Protein AF-A0A368T3M6-F1 (afdb_monomer)

Radius of gyration: 21.74 Å; Cα contacts (8 Å, |Δi|>4): 534; chains: 1; bounding box: 57×44×65 Å

Solvent-accessible surface area (backbone atoms only — not comparable to full-atom values): 17451 Å² total; per-residue (Å²): 131,56,45,66,56,56,49,67,65,67,87,82,73,78,67,40,68,76,36,58,14,32,55,23,62,25,45,49,50,50,57,36,92,88,58,50,13,33,27,41,24,52,56,50,30,51,51,51,43,52,53,58,74,66,47,89,54,68,49,68,41,77,56,97,89,37,75,17,36,33,48,37,32,30,34,41,33,43,42,69,56,52,56,52,58,52,49,50,49,46,34,43,31,49,68,39,30,49,72,36,73,59,42,52,21,34,69,60,19,40,60,30,18,50,52,34,34,54,51,18,37,37,43,28,31,64,67,61,71,28,77,77,68,79,66,46,54,74,42,88,52,44,40,70,64,34,76,57,76,85,74,44,92,57,44,69,62,52,49,55,49,50,36,52,26,41,32,53,54,28,73,69,53,74,49,74,67,54,31,60,75,69,70,56,76,88,64,62,81,69,54,54,63,48,28,55,48,41,41,40,54,52,70,64,60,82,63,83,82,68,90,60,84,38,91,88,71,45,76,28,52,25,62,71,46,75,83,58,85,71,79,48,41,30,48,60,53,24,52,51,53,54,49,50,40,69,78,66,45,75,45,41,57,43,84,49,76,37,70,69,68,66,78,39,98,87,72,29,49,42,81,38,20,44,63,58,31,43,54,50,19,51,54,30,27,36,43,15,28,58,32,20,52,67,31,33,35,28,52,19,36,65,49,24,46,42,34,30,48,29,38,66,71,40,54,40,40,56,68,64,56,71,72,88,118

Organism: NCBI:txid1931232

pLDDT: mean 83.88, std 11.72, range [35.0, 97.56]

Mean predicted aligned error: 7.69 Å

Nearest PDB structures (foldseek):
  8sqz-assembly1_D  TM=2.959E-01  e=7.031E+00  Homo sapiens

Sequence (325 aa):
MDLESVLADDPTYPPQAGGLSDPARHVISRRHPTEDRPLTFSEAAADWEARFKADPGTEFIDVDGFSRLAPFASVILPGSLYKDMGWIQYELDARVAPGRPACVIGDDAADLSLVLHEVADALRSPETGGEPTPHPGTAPWIARESVKVSDRPDLAEHYEHLRRAARRAAELIPSHAELRAARDFSVSRDILPTAATLVRLADDDNREVAWEKAPGADPGRHLVWGDSPELTELKDEAATWREHLRSDGLPRTPVAPEPQPQWDGANPLLVMSKTRSLLYAEVLDELAARLYPGRSSGMIHYDGYWLTRALQSGVGYELRGLYWF

Structure (mmCIF, N/CA/C/O backbone):
data_AF-A0A368T3M6-F1
#
_entry.id   AF-A0A368T3M6-F1
#
loop_
_atom_site.group_PDB
_atom_site.id
_atom_site.type_symbol
_atom_site.label_atom_id
_atom_site.label_alt_id
_atom_site.label_comp_id
_atom_site.label_asym_id
_atom_site.label_entity_id
_atom_site.label_seq_id
_atom_site.pdbx_PDB_ins_code
_atom_site.Cartn_x
_atom_site.Cartn_y
_atom_site.Cartn_z
_atom_site.occupancy
_atom_site.B_iso_or_equiv
_atom_site.auth_seq_id
_atom_site.auth_comp_id
_atom_site.auth_asym_id
_atom_site.auth_atom_id
_atom_site.pdbx_PDB_model_num
ATOM 1 N N . MET A 1 1 ? -14.248 24.752 10.289 1.00 55.66 1 MET A N 1
ATOM 2 C CA . MET A 1 1 ? -13.380 23.572 10.277 1.00 55.66 1 MET A CA 1
ATOM 3 C C . MET A 1 1 ? -14.189 22.460 9.652 1.00 55.66 1 MET A C 1
ATOM 5 O O . MET A 1 1 ? -15.296 22.210 10.127 1.00 55.66 1 MET A O 1
ATOM 9 N N . ASP A 1 2 ? -13.731 21.962 8.512 1.00 76.31 2 ASP A N 1
ATOM 10 C CA . ASP A 1 2 ? -14.332 20.816 7.832 1.00 76.31 2 ASP A CA 1
ATOM 11 C C . ASP A 1 2 ? -13.795 19.509 8.436 1.00 76.31 2 ASP A C 1
ATOM 13 O O . ASP A 1 2 ? -12.841 19.514 9.216 1.00 76.31 2 ASP A O 1
ATOM 17 N N . LEU A 1 3 ? -14.465 18.395 8.135 1.00 75.38 3 LEU A N 1
ATOM 18 C CA . LEU A 1 3 ? -14.087 17.077 8.644 1.00 75.38 3 LEU A CA 1
ATOM 19 C C . LEU A 1 3 ? -12.693 16.662 8.153 1.00 75.38 3 LEU A C 1
ATOM 21 O O . LEU A 1 3 ? -11.937 16.078 8.919 1.00 75.38 3 LEU A O 1
ATOM 25 N N . GLU A 1 4 ? -12.332 17.010 6.915 1.00 73.62 4 GLU A N 1
ATOM 26 C CA . GLU A 1 4 ? -11.017 16.699 6.343 1.00 73.62 4 GLU A CA 1
ATOM 27 C C . GLU A 1 4 ? -9.879 17.363 7.129 1.00 73.62 4 GLU A C 1
ATOM 29 O O . GLU A 1 4 ? -8.881 16.709 7.414 1.00 73.62 4 GLU A O 1
ATOM 34 N N . SER A 1 5 ? -10.052 18.616 7.562 1.00 74.19 5 SER A N 1
ATOM 35 C CA . SER A 1 5 ? -9.085 19.322 8.408 1.00 74.19 5 SER A CA 1
ATOM 36 C C . SER A 1 5 ? -8.915 18.645 9.765 1.00 74.19 5 SER A C 1
ATOM 38 O O . SER A 1 5 ? -7.794 18.539 10.235 1.00 74.19 5 SER A O 1
ATOM 40 N N . VAL A 1 6 ? -9.992 18.150 10.389 1.00 75.12 6 VAL A N 1
ATOM 41 C CA . VAL A 1 6 ? -9.898 17.451 11.690 1.00 75.12 6 VAL A CA 1
ATOM 42 C C . VAL A 1 6 ? -9.244 16.075 11.546 1.00 75.12 6 VAL A C 1
ATOM 44 O O . VAL A 1 6 ? -8.535 15.640 12.446 1.00 75.12 6 VAL A O 1
ATOM 47 N N . LEU A 1 7 ? -9.459 15.398 10.415 1.00 72.94 7 LEU A N 1
ATOM 48 C CA . LEU A 1 7 ? -8.782 14.140 10.090 1.00 72.94 7 LEU A CA 1
ATOM 49 C C . LEU A 1 7 ? -7.301 14.356 9.731 1.00 72.94 7 LEU A C 1
ATOM 51 O O . LEU A 1 7 ? -6.487 13.462 9.945 1.00 72.94 7 LEU A O 1
ATOM 55 N N . ALA A 1 8 ? -6.949 15.522 9.179 1.00 66.69 8 ALA A N 1
ATOM 56 C CA . ALA A 1 8 ? -5.569 15.909 8.883 1.00 66.69 8 ALA A CA 1
ATOM 57 C C . ALA A 1 8 ? -4.813 16.400 10.131 1.00 66.69 8 ALA A C 1
ATOM 59 O O . ALA A 1 8 ? -3.644 16.059 10.307 1.00 66.69 8 ALA A O 1
ATOM 60 N N . ASP A 1 9 ? -5.483 17.146 11.013 1.00 66.94 9 ASP A N 1
ATOM 61 C CA . ASP A 1 9 ? -5.000 17.545 12.338 1.00 66.94 9 ASP A CA 1
ATOM 62 C C . ASP A 1 9 ? -5.167 16.382 13.337 1.00 66.94 9 ASP A C 1
ATOM 64 O O . ASP A 1 9 ? -5.845 16.515 14.357 1.00 66.94 9 ASP A O 1
ATOM 68 N N . ASP A 1 10 ? -4.544 15.227 13.066 1.00 61.47 10 ASP A N 1
ATOM 69 C CA . ASP A 1 10 ? -4.270 14.194 14.078 1.00 61.47 10 ASP A CA 1
ATOM 70 C C . ASP A 1 10 ? -2.800 14.303 14.530 1.00 61.47 10 ASP A C 1
ATOM 72 O O . ASP A 1 10 ? -1.930 13.570 14.049 1.00 61.47 10 ASP A O 1
ATOM 76 N N . PRO A 1 11 ? -2.464 15.221 15.456 1.00 55.69 11 PRO A N 1
ATOM 77 C CA . PRO A 1 11 ? -1.099 15.510 15.820 1.00 55.69 11 PRO A CA 1
ATOM 78 C C . PRO A 1 11 ? -0.863 14.864 17.175 1.00 55.69 11 PRO A C 1
ATOM 80 O O . PRO A 1 11 ? -0.947 15.533 18.201 1.00 55.69 11 PRO A O 1
ATOM 83 N N . THR A 1 12 ? -0.632 13.555 17.217 1.00 54.56 12 THR A N 1
ATOM 84 C CA . THR A 1 12 ? -0.255 12.948 18.504 1.00 54.56 12 THR A CA 1
ATOM 85 C C . THR A 1 12 ? 1.144 12.406 18.575 1.00 54.56 12 THR A C 1
ATOM 87 O O . THR A 1 12 ? 1.716 12.416 19.660 1.00 54.56 12 THR A O 1
ATOM 90 N N . TYR A 1 13 ? 1.761 12.083 17.442 1.00 63.19 13 TYR A N 1
ATOM 91 C CA . TYR A 1 13 ? 3.162 11.679 17.415 1.00 63.19 13 TYR A CA 1
ATOM 92 C C . TYR A 1 13 ? 3.792 12.104 16.090 1.00 63.19 13 TYR A C 1
ATOM 94 O O . TYR A 1 13 ? 3.810 11.305 15.155 1.00 63.19 13 TYR A O 1
ATOM 102 N N .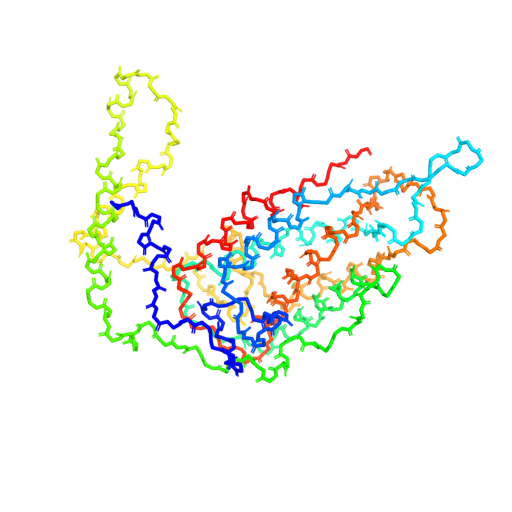 PRO A 1 14 ? 4.286 13.353 15.963 1.00 73.38 14 PRO A N 1
ATOM 103 C CA . PRO A 1 14 ? 5.050 13.720 14.781 1.00 73.38 14 PRO A CA 1
ATOM 104 C C . PRO A 1 14 ? 6.238 12.755 14.657 1.00 73.38 14 PRO A C 1
ATOM 106 O O . PRO A 1 14 ? 6.932 12.536 15.664 1.00 73.38 14 PRO A O 1
ATOM 109 N N . PRO A 1 15 ? 6.475 12.165 13.471 1.00 84.62 15 PRO A N 1
ATOM 110 C CA . PRO A 1 15 ? 7.561 11.218 13.295 1.00 84.62 15 PRO A CA 1
ATOM 111 C C . PRO A 1 15 ? 8.891 11.863 13.689 1.00 84.62 15 PRO A C 1
ATOM 113 O O . PRO A 1 15 ? 9.231 12.953 13.235 1.00 84.62 15 PRO A O 1
ATOM 116 N N . GLN A 1 16 ? 9.637 11.197 14.567 1.00 87.75 16 GLN A N 1
ATOM 117 C CA . GLN A 1 16 ? 10.924 11.684 15.064 1.00 87.75 16 GLN A CA 1
ATOM 118 C C . GLN A 1 16 ? 12.072 11.054 14.274 1.00 87.75 16 GLN A C 1
ATOM 120 O O . GLN A 1 16 ? 11.990 9.885 13.882 1.00 87.75 16 GLN A O 1
ATOM 125 N N . ALA A 1 17 ? 13.165 11.800 14.099 1.00 90.50 17 ALA A N 1
ATOM 126 C CA . ALA A 1 17 ? 14.422 11.262 13.579 1.00 90.50 17 ALA A CA 1
ATOM 127 C C . ALA A 1 17 ? 14.879 10.053 14.415 1.00 90.50 17 ALA A C 1
ATOM 129 O O . ALA A 1 17 ? 14.822 10.078 15.646 1.00 90.50 17 ALA A O 1
ATOM 130 N N . GLY A 1 18 ? 15.277 8.969 13.748 1.00 88.62 18 GLY A N 1
ATOM 131 C CA . GLY A 1 18 ? 15.619 7.687 14.371 1.00 88.62 18 GLY A CA 1
ATOM 132 C C . GLY A 1 18 ? 14.426 6.897 14.931 1.00 88.62 18 GLY A C 1
ATOM 133 O O . GLY A 1 18 ? 14.609 5.791 15.435 1.00 88.62 18 GLY A O 1
ATOM 134 N N . GLY A 1 19 ? 13.199 7.421 14.841 1.00 91.00 19 GLY A N 1
ATOM 135 C CA . GLY A 1 19 ? 11.993 6.765 15.345 1.00 91.00 19 GLY A CA 1
ATOM 136 C C . GLY A 1 19 ? 11.632 5.494 14.573 1.00 91.00 19 GLY A C 1
ATOM 137 O O . GLY A 1 19 ? 11.917 5.367 13.376 1.00 91.00 19 GLY A O 1
ATOM 138 N N . LEU A 1 20 ? 10.979 4.549 15.253 1.00 93.31 20 LEU A N 1
ATOM 139 C CA . LEU A 1 20 ? 10.465 3.331 14.627 1.00 93.31 20 LEU A CA 1
ATOM 140 C C . LEU A 1 20 ? 9.188 3.619 13.830 1.00 93.31 20 LEU A C 1
ATOM 142 O O . LEU A 1 20 ? 8.350 4.419 14.238 1.00 93.31 20 LEU A O 1
ATOM 146 N N . SER A 1 21 ? 9.035 2.951 12.692 1.00 93.62 21 SER A N 1
ATOM 147 C CA . SER A 1 21 ? 7.842 3.017 11.852 1.00 93.62 21 SER A CA 1
ATOM 148 C C . SER A 1 21 ? 6.754 2.134 12.449 1.00 93.62 21 SER A C 1
ATOM 150 O O . SER A 1 21 ? 6.865 0.910 12.437 1.00 93.62 21 SER A O 1
ATOM 152 N N . ASP A 1 22 ? 5.729 2.767 13.012 1.00 92.44 22 ASP A N 1
ATOM 153 C CA . ASP A 1 22 ? 4.508 2.111 13.486 1.00 92.44 22 ASP A CA 1
ATOM 154 C C . ASP A 1 22 ? 3.613 1.685 12.299 1.00 92.44 22 ASP A C 1
ATOM 156 O O . ASP A 1 22 ? 3.135 2.571 11.580 1.00 92.44 22 ASP A O 1
ATOM 160 N N . PRO A 1 23 ? 3.333 0.377 12.111 1.00 92.94 23 PRO A N 1
ATOM 161 C CA . PRO A 1 23 ? 2.433 -0.131 11.068 1.00 92.94 23 PRO A CA 1
ATOM 162 C C . PRO A 1 23 ? 1.029 0.479 11.045 1.00 92.94 23 PRO A C 1
ATOM 164 O O . PRO A 1 23 ? 0.378 0.459 9.998 1.00 92.94 23 PRO A O 1
ATOM 167 N N . ALA A 1 24 ? 0.558 1.017 12.169 1.00 91.50 24 ALA A N 1
ATOM 168 C CA . ALA A 1 24 ? -0.769 1.605 12.292 1.00 91.50 24 ALA A CA 1
ATOM 169 C C . ALA A 1 24 ? -0.860 3.062 11.801 1.00 91.50 24 ALA A C 1
ATOM 171 O O . ALA A 1 24 ? -1.970 3.576 11.665 1.00 91.50 24 ALA A O 1
ATOM 172 N N . ARG A 1 25 ? 0.285 3.719 11.553 1.00 88.88 25 ARG A N 1
ATOM 173 C CA . ARG A 1 25 ? 0.387 5.170 11.273 1.00 88.88 25 ARG A CA 1
ATOM 174 C C . ARG A 1 25 ? 1.315 5.538 10.107 1.00 88.88 25 ARG A C 1
ATOM 176 O O . ARG A 1 25 ? 1.328 6.675 9.644 1.00 88.88 25 ARG A O 1
ATOM 183 N N . HIS A 1 26 ? 2.144 4.602 9.652 1.00 93.12 26 HIS A N 1
ATOM 184 C CA . HIS A 1 26 ? 3.199 4.886 8.681 1.00 93.12 26 HIS A CA 1
ATOM 185 C C . HIS A 1 26 ? 3.176 3.912 7.514 1.00 93.12 26 HIS A C 1
ATOM 187 O O . HIS A 1 26 ? 2.758 2.762 7.661 1.00 93.12 26 HIS A O 1
ATOM 193 N N . VAL A 1 27 ? 3.737 4.359 6.390 1.00 94.06 27 VAL A N 1
ATOM 194 C CA . VAL A 1 27 ? 4.302 3.453 5.383 1.00 94.06 27 VAL A CA 1
ATOM 195 C C . VAL A 1 27 ? 5.592 2.890 5.971 1.00 94.06 27 VAL A C 1
ATOM 197 O O . VAL A 1 27 ? 6.511 3.644 6.286 1.00 94.06 27 VAL A O 1
ATOM 200 N N . ILE A 1 28 ? 5.638 1.579 6.199 1.00 94.88 28 ILE A N 1
ATOM 201 C CA . ILE A 1 28 ? 6.687 0.929 6.999 1.00 94.88 28 ILE A CA 1
ATOM 202 C C . ILE A 1 28 ? 7.858 0.409 6.171 1.00 94.88 28 ILE A C 1
ATOM 204 O O . ILE A 1 28 ? 8.943 0.196 6.717 1.00 94.88 28 ILE A O 1
ATOM 208 N N . SER A 1 29 ? 7.671 0.237 4.863 1.00 94.31 29 SER A N 1
ATOM 209 C CA . SER A 1 29 ? 8.753 -0.112 3.941 1.00 94.31 29 SER A CA 1
ATOM 210 C C . SER A 1 29 ? 9.712 1.051 3.679 1.00 94.31 29 SER A C 1
ATOM 212 O O . SER A 1 29 ? 10.831 0.829 3.221 1.00 94.31 29 SER A O 1
ATOM 214 N N . ARG A 1 30 ? 9.311 2.293 3.988 1.00 91.75 30 ARG A N 1
ATOM 215 C CA . ARG A 1 30 ? 10.059 3.510 3.650 1.00 91.75 30 ARG A CA 1
ATOM 216 C C . ARG A 1 30 ? 10.392 4.348 4.876 1.00 91.75 30 ARG A C 1
ATOM 218 O O . ARG A 1 30 ? 9.696 4.343 5.887 1.00 91.75 30 ARG A O 1
ATOM 225 N N . ARG A 1 31 ? 11.461 5.131 4.747 1.00 91.69 31 ARG A N 1
ATOM 226 C CA . ARG A 1 31 ? 11.842 6.186 5.691 1.00 91.69 31 ARG A CA 1
ATOM 227 C C . ARG A 1 31 ? 12.035 7.494 4.946 1.00 91.69 31 ARG A C 1
ATOM 229 O O . ARG A 1 31 ? 12.315 7.495 3.746 1.00 91.69 31 ARG A O 1
ATOM 236 N N . HIS A 1 32 ? 11.899 8.604 5.660 1.00 91.19 32 HIS A N 1
ATOM 237 C CA . HIS A 1 32 ? 12.203 9.913 5.105 1.00 91.19 32 HIS A CA 1
ATOM 238 C C . HIS A 1 32 ? 13.683 9.966 4.680 1.00 91.19 32 HIS A C 1
ATOM 240 O O . HIS A 1 32 ? 14.554 9.703 5.516 1.00 91.19 32 HIS A O 1
ATOM 246 N N . PRO A 1 33 ? 13.994 10.324 3.421 1.00 83.25 33 PRO A N 1
ATOM 247 C CA . PRO A 1 33 ? 15.325 10.125 2.844 1.00 83.25 33 PRO A CA 1
ATOM 248 C C . PRO A 1 33 ? 16.424 10.970 3.499 1.00 83.25 33 PRO A C 1
ATOM 250 O O . PRO A 1 33 ? 17.589 10.588 3.465 1.00 83.25 33 PRO A O 1
ATOM 253 N N . THR A 1 34 ? 16.077 12.115 4.093 1.00 87.25 34 THR A N 1
ATOM 254 C CA . THR A 1 34 ? 17.052 13.051 4.685 1.00 87.25 34 THR A CA 1
ATOM 255 C C . THR A 1 34 ? 17.004 13.123 6.206 1.00 87.25 34 THR A C 1
ATOM 257 O O . THR A 1 34 ? 17.962 13.579 6.822 1.00 87.25 34 THR A O 1
ATOM 260 N N . GLU A 1 35 ? 15.900 12.700 6.819 1.00 89.00 35 GLU A N 1
ATOM 261 C CA . GLU A 1 35 ? 15.663 12.878 8.262 1.00 89.00 35 GLU A CA 1
ATOM 262 C C . GLU A 1 35 ? 15.682 11.552 9.018 1.00 89.00 35 GLU A C 1
ATOM 264 O O . GLU A 1 35 ? 15.581 11.550 10.242 1.00 89.00 35 GLU A O 1
ATOM 269 N N . ASP A 1 36 ? 15.801 10.432 8.294 1.00 89.75 36 ASP A N 1
ATOM 270 C CA . ASP A 1 36 ? 15.819 9.084 8.854 1.00 89.75 36 ASP A CA 1
ATOM 271 C C . ASP A 1 36 ? 14.706 8.886 9.895 1.00 89.75 36 ASP A C 1
ATOM 273 O O . ASP A 1 36 ? 14.933 8.470 11.031 1.00 89.75 36 ASP A O 1
ATOM 277 N N . ARG A 1 37 ? 13.478 9.244 9.522 1.00 93.69 37 ARG A N 1
ATOM 278 C CA . ARG A 1 37 ? 12.277 9.127 10.358 1.00 93.69 37 ARG A CA 1
ATOM 279 C C . ARG A 1 37 ? 11.193 8.334 9.635 1.00 93.69 37 ARG A C 1
ATOM 281 O O . ARG A 1 37 ? 11.254 8.214 8.407 1.00 93.69 37 ARG A O 1
ATOM 288 N N . PRO A 1 38 ? 10.189 7.815 10.357 1.00 93.31 38 PRO A N 1
ATOM 289 C CA . PRO A 1 38 ? 9.012 7.233 9.727 1.00 93.31 38 PRO A CA 1
ATOM 290 C C . PRO A 1 38 ? 8.328 8.226 8.780 1.00 93.31 38 PRO A C 1
ATOM 292 O O . PRO A 1 38 ? 8.295 9.431 9.051 1.00 93.31 38 PRO A O 1
ATOM 295 N N . LEU A 1 39 ? 7.791 7.705 7.678 1.00 93.00 39 LEU A N 1
ATOM 296 C CA . LEU A 1 39 ? 7.014 8.469 6.707 1.00 93.00 39 LEU A CA 1
ATOM 297 C C . LEU A 1 39 ? 5.526 8.281 7.016 1.00 93.00 39 LEU A C 1
ATOM 299 O O . LEU A 1 39 ? 5.057 7.142 7.099 1.00 93.00 39 LEU A O 1
ATOM 303 N N . THR A 1 40 ? 4.780 9.368 7.213 1.00 91.44 40 THR A N 1
ATOM 304 C CA . THR A 1 40 ? 3.332 9.251 7.450 1.00 91.44 40 THR A CA 1
ATOM 305 C C . THR A 1 40 ? 2.607 8.792 6.184 1.00 91.44 40 THR A C 1
ATOM 307 O O . THR A 1 40 ? 3.116 8.913 5.065 1.00 91.44 40 THR A O 1
ATOM 310 N N . PHE A 1 41 ? 1.379 8.298 6.342 1.00 90.88 41 PHE A N 1
ATOM 311 C CA . PHE A 1 41 ? 0.522 7.963 5.204 1.00 90.88 41 PHE A CA 1
ATOM 312 C C . PHE A 1 41 ? 0.271 9.150 4.265 1.00 90.88 41 PHE A C 1
ATOM 314 O O . PHE A 1 41 ? 0.299 8.982 3.046 1.00 90.88 41 PHE A O 1
ATOM 321 N N . SER A 1 42 ? 0.064 10.350 4.815 1.00 88.25 42 SER A N 1
ATOM 322 C CA . SER A 1 42 ? -0.169 11.563 4.027 1.00 88.25 42 SER A CA 1
ATOM 323 C C . SER A 1 42 ? 1.073 12.014 3.257 1.00 88.25 42 SER A C 1
ATOM 325 O O . SER A 1 42 ? 0.961 12.375 2.086 1.00 88.25 42 SER A O 1
ATOM 327 N N . GLU A 1 43 ? 2.258 11.943 3.869 1.00 91.06 43 GLU A N 1
ATOM 328 C CA . GLU A 1 43 ? 3.525 12.260 3.202 1.00 91.06 43 GLU A CA 1
ATOM 329 C C . GLU A 1 43 ? 3.804 11.294 2.050 1.00 91.06 43 GLU A C 1
ATOM 331 O O . GLU A 1 43 ? 4.144 11.729 0.950 1.00 91.06 43 GLU A O 1
ATOM 336 N N . ALA A 1 44 ? 3.610 9.991 2.277 1.00 92.00 44 ALA A N 1
ATOM 337 C CA . ALA A 1 44 ? 3.791 8.975 1.247 1.00 92.00 44 ALA A CA 1
ATOM 338 C C . ALA A 1 44 ? 2.812 9.159 0.080 1.00 92.00 44 ALA A C 1
ATOM 340 O O . ALA A 1 44 ? 3.223 9.112 -1.078 1.00 92.00 44 ALA A O 1
ATOM 341 N N . ALA A 1 45 ? 1.535 9.416 0.377 1.00 90.75 45 ALA A N 1
ATOM 342 C CA . ALA A 1 45 ? 0.515 9.673 -0.634 1.00 90.75 45 ALA A CA 1
ATOM 343 C C . ALA A 1 45 ? 0.858 10.899 -1.497 1.00 90.75 45 ALA A C 1
ATOM 345 O O . ALA A 1 45 ? 0.795 10.822 -2.725 1.00 90.75 45 ALA A O 1
ATOM 346 N N . ALA A 1 46 ? 1.269 12.007 -0.870 1.00 90.56 46 ALA A N 1
ATOM 347 C CA . ALA A 1 46 ? 1.651 13.229 -1.574 1.00 90.56 46 ALA A CA 1
ATOM 348 C C . ALA A 1 46 ? 2.909 13.038 -2.439 1.00 90.56 46 ALA A C 1
ATOM 350 O O . ALA A 1 46 ? 2.958 13.510 -3.575 1.00 90.56 46 ALA A O 1
ATOM 351 N N . ASP A 1 47 ? 3.912 12.321 -1.926 1.00 92.81 47 ASP A N 1
ATOM 352 C CA . ASP A 1 47 ? 5.132 11.977 -2.660 1.00 92.81 47 ASP A CA 1
ATOM 353 C C . ASP A 1 47 ? 4.834 11.091 -3.882 1.00 92.81 47 ASP A C 1
ATOM 355 O O . ASP A 1 47 ? 5.283 11.387 -4.993 1.00 92.81 47 ASP A O 1
ATOM 359 N N . TRP A 1 48 ? 4.023 10.041 -3.716 1.00 91.81 48 TRP A N 1
ATOM 360 C CA . TRP A 1 48 ? 3.583 9.196 -4.829 1.00 91.81 48 TRP A CA 1
ATOM 361 C C . TRP A 1 48 ? 2.822 9.989 -5.885 1.00 91.81 48 TRP A C 1
ATOM 363 O O . TRP A 1 48 ? 3.104 9.852 -7.076 1.00 91.81 48 TRP A O 1
ATOM 373 N N . GLU A 1 49 ? 1.889 10.844 -5.470 1.00 91.12 49 GLU A N 1
ATOM 374 C CA . GLU A 1 49 ? 1.117 11.679 -6.387 1.00 91.12 49 GLU A CA 1
ATOM 375 C C . GLU A 1 49 ? 2.008 12.667 -7.152 1.00 91.12 49 GLU A C 1
ATOM 377 O O . GLU A 1 49 ? 1.851 12.829 -8.364 1.00 91.12 49 GLU A O 1
ATOM 382 N N . ALA A 1 50 ? 2.969 13.302 -6.476 1.00 92.56 50 ALA A N 1
ATOM 383 C CA . ALA A 1 50 ? 3.908 14.224 -7.105 1.00 92.56 50 ALA A CA 1
ATOM 384 C C . ALA A 1 50 ? 4.790 13.518 -8.145 1.00 92.56 50 ALA A C 1
ATOM 386 O O . ALA A 1 50 ? 4.918 14.006 -9.270 1.00 92.56 50 ALA A O 1
ATOM 387 N N . ARG A 1 51 ? 5.354 12.351 -7.802 1.00 91.62 51 ARG A N 1
ATOM 388 C CA . ARG A 1 51 ? 6.179 11.554 -8.723 1.00 91.62 51 ARG A CA 1
ATOM 389 C C . ARG A 1 51 ? 5.377 11.035 -9.907 1.00 91.62 51 ARG A C 1
ATOM 391 O O . ARG A 1 51 ? 5.854 11.111 -11.033 1.00 91.62 51 ARG A O 1
ATOM 398 N N . PHE A 1 52 ? 4.148 10.582 -9.675 1.00 87.56 52 PHE A N 1
ATOM 399 C CA . PHE A 1 52 ? 3.258 10.155 -10.747 1.00 87.56 52 PHE A CA 1
ATOM 400 C C . PHE A 1 52 ? 2.926 11.305 -11.712 1.00 87.56 52 PHE A C 1
ATOM 402 O O . PHE A 1 52 ? 3.032 11.137 -12.922 1.00 87.56 52 PHE A O 1
ATOM 409 N N . LYS A 1 53 ? 2.584 12.497 -11.202 1.00 89.19 53 LYS A N 1
ATOM 410 C CA . LYS A 1 53 ? 2.307 13.683 -12.039 1.00 89.19 53 LYS A CA 1
ATOM 411 C C . LYS A 1 53 ? 3.521 14.154 -12.841 1.00 89.19 53 LYS A C 1
ATOM 413 O O . LYS A 1 53 ? 3.348 14.763 -13.893 1.00 89.19 53 LYS A O 1
ATOM 418 N N . ALA A 1 54 ? 4.724 13.913 -12.329 1.00 90.38 54 ALA A N 1
ATOM 419 C CA . ALA A 1 54 ? 5.976 14.248 -12.995 1.00 90.38 54 ALA A CA 1
ATOM 420 C C . ALA A 1 54 ? 6.459 13.164 -13.977 1.00 90.38 54 ALA A C 1
ATOM 422 O O . ALA A 1 54 ? 7.480 13.373 -14.630 1.00 90.38 54 ALA A O 1
ATOM 423 N N . ASP A 1 55 ? 5.766 12.024 -14.082 1.00 88.56 55 ASP A N 1
ATOM 424 C CA . ASP A 1 55 ? 6.163 10.922 -14.957 1.00 88.56 55 ASP A CA 1
ATOM 425 C C . ASP A 1 55 ? 6.065 11.331 -16.439 1.00 88.56 55 ASP A C 1
ATOM 427 O O . ASP A 1 55 ? 4.959 11.591 -16.924 1.00 88.56 55 ASP A O 1
ATOM 431 N N . PRO A 1 56 ? 7.178 11.353 -17.199 1.00 85.75 56 PRO A N 1
ATOM 432 C CA . PRO A 1 56 ? 7.140 11.650 -18.631 1.00 85.75 56 PRO A CA 1
ATOM 433 C C . PRO A 1 56 ? 6.508 10.519 -19.461 1.00 85.75 56 PRO A C 1
ATOM 435 O O . PRO A 1 56 ? 6.258 10.704 -20.652 1.00 85.75 56 PRO A O 1
ATOM 438 N N . GLY A 1 57 ? 6.243 9.358 -18.852 1.00 86.94 57 GLY A N 1
ATOM 439 C CA . GLY A 1 57 ? 5.760 8.165 -19.535 1.00 86.94 57 GLY A CA 1
ATOM 440 C C . GLY A 1 57 ? 6.897 7.345 -20.144 1.00 86.94 57 GLY A C 1
ATOM 441 O O . GLY A 1 57 ? 8.064 7.487 -19.783 1.00 86.94 57 GLY A O 1
ATOM 442 N N . THR A 1 58 ? 6.546 6.425 -21.041 1.00 87.12 58 THR A N 1
ATOM 443 C CA . THR A 1 58 ? 7.518 5.559 -21.719 1.00 87.12 58 THR A CA 1
ATOM 444 C C . THR A 1 58 ? 8.269 6.329 -22.801 1.00 87.12 58 THR A C 1
ATOM 446 O O . THR A 1 58 ? 7.654 6.919 -23.689 1.00 87.12 58 THR A O 1
ATOM 449 N N . GLU A 1 59 ? 9.600 6.280 -22.756 1.00 89.12 59 GLU A N 1
ATOM 450 C CA . GLU A 1 59 ? 10.464 6.888 -23.767 1.00 89.12 59 GLU A CA 1
ATOM 451 C C . GLU A 1 59 ? 10.696 5.948 -24.959 1.00 89.12 59 GLU A C 1
ATOM 453 O O . GLU A 1 59 ? 10.969 4.752 -24.799 1.00 89.12 59 GLU A O 1
ATOM 458 N N . PHE A 1 60 ? 10.635 6.517 -26.164 1.00 90.69 60 PHE A N 1
ATOM 459 C CA . PHE A 1 60 ? 10.899 5.828 -27.422 1.00 90.69 60 PHE A CA 1
ATOM 460 C C . PHE A 1 60 ? 11.980 6.558 -28.221 1.00 90.69 60 PHE A C 1
ATOM 462 O O . PHE A 1 60 ? 12.026 7.787 -28.241 1.00 90.69 60 PHE A O 1
ATOM 469 N N . ILE A 1 61 ? 12.807 5.798 -28.935 1.00 92.50 61 ILE A N 1
ATOM 470 C CA . ILE A 1 61 ? 13.849 6.299 -29.838 1.00 92.50 61 ILE A CA 1
ATOM 471 C C . ILE A 1 61 ? 13.626 5.789 -31.264 1.00 92.50 61 ILE A C 1
ATOM 473 O O . ILE A 1 61 ? 13.040 4.725 -31.467 1.00 92.50 61 ILE A O 1
ATOM 477 N N . ASP A 1 62 ? 14.100 6.544 -32.255 1.00 92.62 62 ASP A N 1
ATOM 478 C CA . ASP A 1 62 ? 14.125 6.102 -33.652 1.00 92.62 62 ASP A CA 1
ATOM 479 C C . ASP A 1 62 ? 15.393 5.284 -33.917 1.00 92.62 62 ASP A C 1
ATOM 481 O O . ASP A 1 62 ? 16.510 5.756 -33.685 1.00 92.62 62 ASP A O 1
ATOM 485 N N . VAL A 1 63 ? 15.216 4.048 -34.384 1.00 91.62 63 VAL A N 1
ATOM 486 C CA . VAL A 1 63 ? 16.304 3.185 -34.852 1.00 91.62 63 VAL A CA 1
ATOM 487 C C . VAL A 1 63 ? 15.928 2.668 -36.232 1.00 91.62 63 VAL A C 1
ATOM 489 O O . VAL A 1 63 ? 14.972 1.902 -36.376 1.00 91.62 63 VAL A O 1
ATOM 492 N N . ASP A 1 64 ? 16.680 3.106 -37.242 1.00 91.75 64 ASP A N 1
ATOM 493 C CA . ASP A 1 64 ? 16.475 2.771 -38.655 1.00 91.75 64 ASP A CA 1
ATOM 494 C C . ASP A 1 64 ? 15.052 3.085 -39.168 1.00 91.75 64 ASP A C 1
ATOM 496 O O . ASP A 1 64 ? 14.493 2.339 -39.974 1.00 91.75 64 ASP A O 1
ATOM 500 N N . GLY A 1 65 ? 14.443 4.184 -38.699 1.00 89.81 65 GLY A N 1
ATOM 501 C CA . GLY A 1 65 ? 13.093 4.602 -39.094 1.00 89.81 65 GLY A CA 1
ATOM 502 C C . GLY A 1 65 ? 11.960 3.857 -38.382 1.00 89.81 65 GLY A C 1
ATOM 503 O O . GLY A 1 65 ? 10.801 3.970 -38.788 1.00 89.81 65 GLY A O 1
ATOM 504 N N . PHE A 1 66 ? 12.273 3.084 -37.339 1.00 90.06 66 PHE A N 1
ATOM 505 C CA . PHE A 1 66 ? 11.292 2.419 -36.485 1.00 90.06 66 PHE A CA 1
ATOM 506 C C . PHE A 1 66 ? 11.358 2.970 -35.061 1.00 90.06 66 PHE A C 1
ATOM 508 O O . PHE A 1 66 ? 12.434 3.049 -34.469 1.00 90.06 66 PHE A O 1
ATOM 515 N N . SER A 1 67 ? 10.193 3.268 -34.482 1.00 91.31 67 SER A N 1
ATOM 516 C CA . SER A 1 67 ? 10.077 3.605 -33.062 1.00 91.31 67 SER A CA 1
ATOM 517 C C . SER A 1 67 ? 10.344 2.364 -32.202 1.00 91.31 67 SER A C 1
ATOM 519 O O . SER A 1 67 ? 9.728 1.311 -32.395 1.00 91.31 67 SER A O 1
ATOM 521 N N . ARG A 1 68 ? 11.299 2.473 -31.279 1.00 92.88 68 ARG A N 1
ATOM 522 C CA . ARG A 1 68 ? 11.739 1.415 -30.360 1.00 92.88 68 ARG A CA 1
ATOM 523 C C . ARG A 1 68 ? 11.707 1.935 -28.932 1.00 92.88 68 ARG A C 1
ATOM 525 O O . ARG A 1 68 ? 11.938 3.119 -28.708 1.00 92.88 68 ARG A O 1
ATOM 532 N N . LEU A 1 69 ? 11.472 1.051 -27.970 1.00 91.69 69 LEU A N 1
ATOM 533 C CA . LEU A 1 69 ? 11.645 1.362 -26.556 1.00 91.69 69 LEU A CA 1
ATOM 534 C C . LEU A 1 69 ? 13.090 1.784 -26.309 1.00 91.69 69 LEU A C 1
ATOM 536 O O . LEU A 1 69 ? 14.022 1.091 -26.730 1.00 91.69 69 LEU A O 1
ATOM 540 N N . ALA A 1 70 ? 13.271 2.919 -25.638 1.00 90.69 70 ALA A N 1
ATOM 541 C CA . ALA A 1 70 ? 14.594 3.342 -25.222 1.00 90.69 70 ALA A CA 1
ATOM 542 C C . ALA A 1 70 ? 15.150 2.351 -24.179 1.00 90.69 70 ALA A C 1
ATOM 544 O O . ALA A 1 70 ? 14.403 1.921 -23.287 1.00 90.69 70 ALA A O 1
ATOM 545 N N . PRO A 1 71 ? 16.445 1.987 -24.255 1.00 90.25 71 PRO A N 1
ATOM 546 C CA . PRO A 1 71 ? 17.092 1.217 -23.199 1.00 90.25 71 PRO A CA 1
ATOM 547 C C . PRO A 1 71 ? 16.875 1.885 -21.840 1.00 90.25 71 PRO A C 1
ATOM 549 O O . PRO A 1 71 ? 16.952 3.109 -21.746 1.00 90.25 71 PRO A O 1
ATOM 552 N N . PHE A 1 72 ? 16.635 1.097 -20.790 1.00 87.69 72 PHE A N 1
ATOM 553 C CA . PHE A 1 72 ? 16.587 1.562 -19.393 1.00 87.69 72 PHE A CA 1
ATOM 554 C C . PHE A 1 72 ? 15.422 2.498 -19.016 1.00 87.69 72 PHE A C 1
ATOM 556 O O . PHE A 1 72 ? 15.280 2.870 -17.849 1.00 87.69 72 PHE A O 1
ATOM 563 N N . ALA A 1 73 ? 14.567 2.872 -19.971 1.00 85.88 73 ALA A N 1
ATOM 564 C CA . ALA A 1 73 ? 13.497 3.849 -19.759 1.00 85.88 73 ALA A CA 1
ATOM 565 C C . ALA A 1 73 ? 12.130 3.227 -19.420 1.00 85.88 73 ALA A C 1
ATOM 567 O O . ALA A 1 73 ? 11.176 3.938 -19.093 1.00 85.88 73 ALA A O 1
ATOM 568 N N . SER A 1 74 ? 12.011 1.902 -19.508 1.00 88.75 74 SER A N 1
ATOM 569 C CA . SER A 1 74 ? 10.753 1.186 -19.299 1.00 88.75 74 SER A CA 1
ATOM 570 C C . SER A 1 74 ? 10.971 -0.207 -18.728 1.00 88.75 74 SER A C 1
ATOM 572 O O . SER A 1 74 ? 12.067 -0.755 -18.803 1.00 88.75 74 SER A O 1
ATOM 574 N N . VAL A 1 75 ? 9.905 -0.777 -18.180 1.00 90.62 75 VAL A N 1
ATOM 575 C CA . VAL A 1 75 ? 9.846 -2.166 -17.734 1.00 90.62 75 VAL A CA 1
ATOM 576 C C . VAL A 1 75 ? 8.790 -2.893 -18.554 1.00 90.62 75 VAL A C 1
ATOM 578 O O . VAL A 1 75 ? 7.671 -2.406 -18.718 1.00 90.62 75 VAL A O 1
ATOM 581 N N . ILE A 1 76 ? 9.154 -4.059 -19.076 1.00 90.31 76 ILE A N 1
ATOM 582 C CA . ILE A 1 76 ? 8.253 -4.989 -19.748 1.00 90.31 76 ILE A CA 1
ATOM 583 C C . ILE A 1 76 ? 7.803 -6.025 -18.721 1.00 90.31 76 ILE A C 1
ATOM 585 O O . ILE A 1 76 ? 8.641 -6.640 -18.059 1.00 90.31 76 ILE A O 1
ATOM 589 N N . LEU A 1 77 ? 6.493 -6.229 -18.602 1.00 89.00 77 LEU A N 1
ATOM 590 C CA . LEU A 1 77 ? 5.897 -7.173 -17.660 1.00 89.00 77 LEU A CA 1
ATOM 591 C C . LEU A 1 77 ? 4.859 -8.081 -18.339 1.00 89.00 77 LEU A C 1
ATOM 593 O O . LEU A 1 77 ? 4.152 -7.623 -19.243 1.00 89.00 77 LEU A O 1
ATOM 597 N N . PRO A 1 78 ? 4.733 -9.345 -17.903 1.00 87.81 78 PRO A N 1
ATOM 598 C CA . PRO A 1 78 ? 3.633 -10.208 -18.315 1.00 87.81 78 PRO A CA 1
ATOM 599 C C . PRO A 1 78 ? 2.266 -9.670 -17.884 1.00 87.81 78 PRO A C 1
ATOM 601 O O . PRO A 1 78 ? 2.116 -9.080 -16.813 1.00 87.81 78 PRO A O 1
ATOM 604 N N . GLY A 1 79 ? 1.242 -9.904 -18.701 1.00 83.19 79 GLY A N 1
ATOM 605 C CA . GLY A 1 79 ? -0.120 -9.444 -18.440 1.00 83.19 79 GLY A CA 1
ATOM 606 C C . GLY A 1 79 ? -0.815 -10.149 -17.280 1.00 83.19 79 GLY A C 1
ATOM 607 O O . GLY A 1 79 ? -1.616 -9.521 -16.590 1.00 83.19 79 GLY A O 1
ATOM 608 N N . SER A 1 80 ? -0.479 -11.416 -17.031 1.00 84.44 80 SER A N 1
ATOM 609 C CA . SER A 1 80 ? -0.859 -12.157 -15.820 1.00 84.44 80 SER A CA 1
ATOM 610 C C . SER A 1 80 ? -0.381 -11.421 -14.566 1.00 84.44 80 SER A C 1
ATOM 612 O O . SER A 1 80 ? -1.185 -11.060 -13.711 1.00 84.44 80 SER A O 1
ATOM 614 N N . LEU A 1 81 ? 0.906 -11.076 -14.530 1.00 85.38 81 LEU A N 1
ATOM 615 C CA . LEU A 1 81 ? 1.521 -10.351 -13.428 1.00 85.38 81 LEU A CA 1
ATOM 616 C C . LEU A 1 81 ? 0.938 -8.943 -13.272 1.00 85.38 81 LEU A C 1
ATOM 618 O O . LEU A 1 81 ? 0.684 -8.504 -12.156 1.00 85.38 81 LEU A O 1
ATOM 622 N N . TYR A 1 82 ? 0.665 -8.237 -14.373 1.00 82.94 82 TYR A N 1
ATOM 623 C CA . TYR A 1 82 ? -0.004 -6.935 -14.301 1.00 82.94 82 TYR A CA 1
ATOM 624 C C . TYR A 1 82 ? -1.401 -7.029 -13.681 1.00 82.94 82 TYR A C 1
ATOM 626 O O . TYR A 1 82 ? -1.774 -6.197 -12.851 1.00 82.94 82 TYR A O 1
ATOM 634 N N . LYS A 1 83 ? -2.173 -8.049 -14.069 1.00 81.69 83 LYS A N 1
ATOM 635 C CA . LYS A 1 83 ? -3.495 -8.300 -13.495 1.00 81.69 83 LYS A CA 1
ATOM 636 C C . LYS A 1 83 ? -3.390 -8.533 -11.989 1.00 81.69 83 LYS A C 1
ATOM 638 O O . LYS A 1 83 ? -4.188 -7.963 -11.243 1.00 81.69 83 LYS A O 1
ATOM 643 N N . ASP A 1 84 ? -2.386 -9.286 -11.551 1.00 85.38 84 ASP A N 1
ATOM 644 C CA . ASP A 1 84 ? -2.168 -9.530 -10.129 1.00 85.38 84 ASP A CA 1
ATOM 645 C C . ASP A 1 84 ? -1.727 -8.268 -9.377 1.00 85.38 84 ASP A C 1
ATOM 647 O O . ASP A 1 84 ? -2.260 -7.921 -8.325 1.00 85.38 84 ASP A O 1
ATOM 651 N N . MET A 1 85 ? -0.826 -7.480 -9.962 1.00 84.00 85 MET A N 1
ATOM 652 C CA . MET A 1 85 ? -0.433 -6.177 -9.418 1.00 84.00 85 MET A CA 1
ATOM 653 C C . MET A 1 85 ? -1.625 -5.215 -9.264 1.00 84.00 85 MET A C 1
ATOM 655 O O . MET A 1 85 ? -1.606 -4.339 -8.396 1.00 84.00 85 MET A O 1
ATOM 659 N N . GLY A 1 86 ? -2.674 -5.369 -10.077 1.00 80.19 86 GLY A N 1
ATOM 660 C CA . GLY A 1 86 ? -3.925 -4.629 -9.935 1.00 80.19 86 GLY A CA 1
ATOM 661 C C . GLY A 1 86 ? -4.642 -4.909 -8.612 1.00 80.19 86 GLY A C 1
ATOM 662 O O . GLY A 1 86 ? -5.151 -3.972 -7.992 1.00 80.19 86 GLY A O 1
ATOM 663 N N . TRP A 1 87 ? -4.652 -6.161 -8.140 1.00 83.56 87 TRP A N 1
ATOM 664 C CA . TRP A 1 87 ? -5.314 -6.504 -6.880 1.00 83.56 87 TRP A CA 1
ATOM 665 C C . TRP A 1 87 ? -4.498 -6.129 -5.645 1.00 83.56 87 TRP A C 1
ATOM 667 O O . TRP A 1 87 ? -5.079 -5.753 -4.628 1.00 83.56 87 TRP A O 1
ATOM 677 N N . ILE A 1 88 ? -3.166 -6.125 -5.744 1.00 88.56 88 ILE A N 1
ATOM 678 C CA . ILE A 1 88 ? -2.255 -5.734 -4.654 1.00 88.56 88 ILE A CA 1
ATOM 679 C C . ILE A 1 88 ? -2.604 -4.365 -4.078 1.00 88.56 88 ILE A C 1
ATOM 681 O O . ILE A 1 88 ? -2.554 -4.161 -2.866 1.00 88.56 88 ILE A O 1
ATOM 685 N N . GLN A 1 89 ? -2.995 -3.422 -4.934 1.00 87.25 89 GLN A N 1
ATOM 686 C CA . GLN A 1 89 ? -3.414 -2.097 -4.487 1.00 87.25 89 GLN A CA 1
ATOM 687 C C . GLN A 1 89 ? -4.697 -2.150 -3.659 1.00 87.25 89 GLN A C 1
ATOM 689 O O . GLN A 1 89 ? -4.784 -1.448 -2.657 1.00 87.25 89 GLN A O 1
ATOM 694 N N . TYR A 1 90 ? -5.668 -2.985 -4.045 1.00 86.00 90 TYR A N 1
ATOM 695 C CA . TYR A 1 90 ? -6.890 -3.192 -3.266 1.00 86.00 90 TYR A CA 1
ATOM 696 C C . TYR A 1 90 ? -6.610 -3.898 -1.943 1.00 86.00 90 TYR A C 1
ATOM 698 O O . TYR A 1 90 ? -7.258 -3.592 -0.946 1.00 86.00 90 TYR A O 1
ATOM 706 N N . GLU A 1 91 ? -5.650 -4.821 -1.912 1.00 91.38 91 GLU A N 1
ATOM 707 C CA . GLU A 1 91 ? -5.229 -5.470 -0.671 1.00 91.38 91 GLU A CA 1
ATOM 708 C C . GLU A 1 91 ? -4.534 -4.494 0.267 1.00 91.38 91 GLU A C 1
ATOM 710 O O . GLU A 1 91 ? -4.883 -4.422 1.447 1.00 91.38 91 GLU A O 1
ATOM 715 N N . LEU A 1 92 ? -3.599 -3.694 -0.246 1.00 92.50 92 LEU A N 1
ATOM 716 C CA . LEU A 1 92 ? -2.940 -2.674 0.557 1.00 92.50 92 LEU A CA 1
ATOM 717 C C . LEU A 1 92 ? -3.952 -1.643 1.066 1.00 92.50 92 LEU A C 1
ATOM 719 O O . LEU A 1 92 ? -3.982 -1.381 2.265 1.00 92.50 92 LEU A O 1
ATOM 723 N N . ASP A 1 93 ? -4.818 -1.127 0.190 1.00 90.12 93 ASP A N 1
ATOM 724 C CA . ASP A 1 93 ? -5.929 -0.232 0.533 1.00 90.12 93 ASP A CA 1
ATOM 725 C C . ASP A 1 93 ? -6.812 -0.835 1.631 1.00 90.12 93 ASP A C 1
ATOM 727 O O . ASP A 1 93 ? -7.074 -0.213 2.662 1.00 90.12 93 ASP A O 1
ATOM 731 N N . ALA A 1 94 ? -7.206 -2.099 1.470 1.00 88.44 94 ALA A N 1
ATOM 732 C CA . ALA A 1 94 ? -8.007 -2.787 2.458 1.00 88.44 94 ALA A CA 1
ATOM 733 C C . ALA A 1 94 ? -7.276 -2.917 3.798 1.00 88.44 94 ALA A C 1
ATOM 735 O O . ALA A 1 94 ? -7.935 -2.764 4.822 1.00 88.44 94 ALA A O 1
ATOM 736 N N . ARG A 1 95 ? -5.966 -3.174 3.822 1.00 90.69 95 ARG A N 1
ATOM 737 C CA . ARG A 1 95 ? -5.179 -3.322 5.058 1.00 90.69 95 ARG A CA 1
ATOM 738 C C . ARG A 1 95 ? -4.865 -2.003 5.754 1.00 90.69 95 ARG A C 1
ATOM 740 O O . ARG A 1 95 ? -4.719 -2.014 6.970 1.00 90.69 95 ARG A O 1
ATOM 747 N N . VAL A 1 96 ? -4.773 -0.896 5.018 1.00 91.19 96 VAL A N 1
ATOM 748 C CA . VAL A 1 96 ? -4.486 0.450 5.561 1.00 91.19 96 VAL A CA 1
ATOM 749 C C . VAL A 1 96 ? -5.736 1.318 5.716 1.00 91.19 96 VAL A C 1
ATOM 751 O O . VAL A 1 96 ? -5.642 2.500 6.041 1.00 91.19 96 VAL A O 1
ATOM 754 N N . ALA A 1 97 ? -6.920 0.741 5.510 1.00 88.31 97 ALA A N 1
ATOM 755 C CA . ALA A 1 97 ? -8.176 1.428 5.759 1.00 88.31 97 ALA A CA 1
ATOM 756 C C . ALA A 1 97 ? -8.319 1.790 7.251 1.00 88.31 97 ALA A C 1
ATOM 758 O O . ALA A 1 97 ? -8.150 0.913 8.106 1.00 88.31 97 ALA A O 1
ATOM 759 N N . PRO A 1 98 ? -8.675 3.045 7.584 1.00 85.38 98 PRO A N 1
ATOM 760 C CA . PRO A 1 98 ? -8.925 3.449 8.962 1.00 85.38 98 PRO A CA 1
ATOM 761 C C . PRO A 1 98 ? -9.932 2.550 9.682 1.00 85.38 98 PRO A C 1
ATOM 763 O O . PRO A 1 98 ? -10.919 2.099 9.097 1.00 85.38 98 PRO A O 1
ATOM 766 N N . GLY A 1 99 ? -9.693 2.303 10.971 1.00 79.88 99 GLY A N 1
ATOM 767 C CA . GLY A 1 99 ? -10.580 1.497 11.814 1.00 79.88 99 GLY A CA 1
ATOM 768 C C . GLY A 1 99 ? -10.485 -0.012 11.579 1.00 79.88 99 GLY A C 1
ATOM 769 O O . GLY A 1 99 ? -11.232 -0.770 12.198 1.00 79.88 99 GLY A O 1
ATOM 770 N N . ARG A 1 100 ? -9.565 -0.481 10.725 1.00 81.44 100 ARG A N 1
ATOM 771 C CA . ARG A 1 100 ? -9.252 -1.913 10.635 1.00 81.44 100 ARG A CA 1
ATOM 772 C C . ARG A 1 100 ? -8.781 -2.436 11.992 1.00 81.44 100 ARG A C 1
ATOM 774 O O . ARG A 1 100 ? -7.932 -1.788 12.606 1.00 81.44 100 ARG A O 1
ATOM 781 N N . PRO A 1 101 ? -9.321 -3.572 12.473 1.00 78.56 101 PRO A N 1
ATOM 782 C CA . PRO A 1 101 ? -8.923 -4.125 13.757 1.00 78.56 101 PRO A CA 1
ATOM 783 C C . PRO A 1 101 ? -7.465 -4.578 13.723 1.00 78.56 101 PRO A C 1
ATOM 785 O O . PRO A 1 101 ? -6.911 -4.886 12.666 1.00 78.56 101 PRO A O 1
ATOM 788 N N . ALA A 1 102 ? -6.855 -4.631 14.905 1.00 87.88 102 ALA A N 1
ATOM 789 C CA . ALA A 1 102 ? -5.502 -5.138 15.038 1.00 87.88 102 ALA A CA 1
ATOM 790 C C . ALA A 1 102 ? -5.426 -6.613 14.614 1.00 87.88 102 ALA A C 1
ATOM 792 O O . ALA A 1 102 ? -6.332 -7.395 14.906 1.00 87.88 102 ALA A O 1
ATOM 793 N N . CYS A 1 103 ? -4.331 -6.996 13.964 1.00 90.81 103 CYS A N 1
ATOM 794 C CA . CYS A 1 103 ? -4.076 -8.376 13.567 1.00 90.81 103 CYS A CA 1
ATOM 795 C C . CYS A 1 103 ? -2.585 -8.700 13.672 1.00 90.81 103 CYS A C 1
ATOM 797 O O . CYS A 1 103 ? -1.739 -7.804 13.669 1.00 90.81 103 CYS A O 1
ATOM 799 N N . VAL A 1 104 ? -2.272 -9.989 13.771 1.00 94.94 104 VAL A N 1
ATOM 800 C CA . VAL A 1 104 ? -0.902 -10.496 13.683 1.00 94.94 104 VAL A CA 1
ATOM 801 C C . VAL A 1 104 ? -0.833 -11.408 12.475 1.00 94.94 104 VAL A C 1
ATOM 803 O O . VAL A 1 104 ? -1.648 -12.321 12.345 1.00 94.94 104 VAL A O 1
ATOM 806 N N . ILE A 1 105 ? 0.129 -11.157 11.596 1.00 95.88 105 ILE A N 1
ATOM 807 C CA . ILE A 1 105 ? 0.299 -11.958 10.392 1.00 95.88 105 ILE A CA 1
ATOM 808 C C . ILE A 1 105 ? 0.882 -13.327 10.738 1.00 95.88 105 ILE A C 1
ATOM 810 O O . ILE A 1 105 ? 1.887 -13.423 11.447 1.00 95.88 105 ILE A O 1
ATOM 814 N N . GLY A 1 106 ? 0.229 -14.380 10.248 1.00 96.19 106 GLY A N 1
ATOM 815 C CA . GLY A 1 106 ? 0.656 -15.760 10.438 1.00 96.19 106 GLY A CA 1
ATOM 816 C C . GLY A 1 106 ? 1.834 -16.153 9.547 1.00 96.19 106 GLY A C 1
ATOM 817 O O . GLY A 1 106 ? 2.166 -15.473 8.577 1.00 96.19 106 GLY A O 1
ATOM 818 N N . ASP A 1 107 ? 2.442 -17.295 9.863 1.00 97.00 107 ASP A N 1
ATOM 819 C CA . ASP A 1 107 ? 3.596 -17.826 9.124 1.00 97.00 107 ASP A CA 1
ATOM 820 C C . ASP A 1 107 ? 3.265 -18.179 7.664 1.00 97.00 107 ASP A C 1
ATOM 822 O O . ASP A 1 107 ? 4.131 -18.078 6.798 1.00 97.00 107 ASP A O 1
ATOM 826 N N . ASP A 1 108 ? 2.000 -18.500 7.368 1.00 93.94 108 ASP A N 1
ATOM 827 C CA . ASP A 1 108 ? 1.513 -18.821 6.017 1.00 93.94 108 ASP A CA 1
ATOM 828 C C . ASP A 1 108 ? 1.646 -17.647 5.022 1.00 93.94 108 ASP A C 1
ATOM 830 O O . ASP A 1 108 ? 1.545 -17.839 3.812 1.00 93.94 108 ASP A O 1
ATOM 834 N N . ALA A 1 109 ? 1.897 -16.426 5.507 1.00 96.38 109 ALA A N 1
ATOM 835 C CA . ALA A 1 109 ? 2.122 -15.249 4.672 1.00 96.38 109 ALA A CA 1
ATOM 836 C C . ALA A 1 109 ? 3.573 -15.102 4.180 1.00 96.38 109 ALA A C 1
ATOM 838 O O . ALA A 1 109 ? 3.840 -14.241 3.339 1.00 96.38 109 ALA A O 1
ATOM 839 N N . ALA A 1 110 ? 4.513 -15.910 4.693 1.00 96.81 110 ALA A N 1
ATOM 840 C CA . ALA A 1 110 ? 5.943 -15.779 4.405 1.00 96.81 110 ALA A CA 1
ATOM 841 C C . ALA A 1 110 ? 6.242 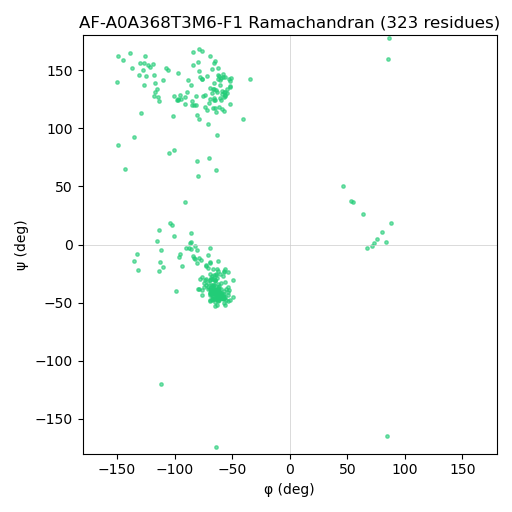-15.803 2.901 1.00 96.81 110 ALA A C 1
ATOM 843 O O . ALA A 1 110 ? 6.939 -14.926 2.391 1.00 96.81 110 ALA A O 1
ATOM 844 N N . ASP A 1 111 ? 5.672 -16.774 2.187 1.00 96.94 111 ASP A N 1
ATOM 845 C CA . ASP A 1 111 ? 5.919 -16.950 0.756 1.00 96.94 111 ASP A CA 1
ATOM 846 C C . ASP A 1 111 ? 5.329 -15.806 -0.071 1.00 96.94 111 ASP A C 1
ATOM 848 O O . ASP A 1 111 ? 5.963 -15.367 -1.034 1.00 96.94 111 ASP A O 1
ATOM 852 N N . LEU A 1 112 ? 4.159 -15.284 0.325 1.00 97.06 112 LEU A N 1
ATOM 853 C CA . LEU A 1 112 ? 3.561 -14.124 -0.332 1.00 97.06 112 LEU A CA 1
ATOM 854 C C . LEU A 1 112 ? 4.412 -12.874 -0.081 1.00 97.06 112 LEU A C 1
ATOM 856 O O . LEU A 1 112 ? 4.770 -12.172 -1.017 1.00 97.06 112 LEU A O 1
ATOM 860 N N . SER A 1 113 ? 4.811 -12.623 1.167 1.00 97.56 113 SER A N 1
ATOM 861 C CA . SER A 1 113 ? 5.723 -11.525 1.508 1.00 97.56 113 SER A CA 1
ATOM 862 C C . SER A 1 113 ? 6.995 -11.563 0.651 1.00 97.56 113 SER A C 1
ATOM 864 O O . SER A 1 113 ? 7.382 -10.547 0.075 1.00 97.56 113 SER A O 1
ATOM 866 N N . LEU A 1 114 ? 7.619 -12.738 0.527 1.00 96.94 114 LEU A N 1
ATOM 867 C CA . LEU A 1 114 ? 8.838 -12.924 -0.258 1.00 96.94 114 LEU A CA 1
ATOM 868 C C . LEU A 1 114 ? 8.612 -12.689 -1.752 1.00 96.94 114 LEU A C 1
ATOM 870 O O . LEU A 1 114 ? 9.369 -11.937 -2.358 1.00 96.94 114 LEU A O 1
ATOM 874 N N . VAL A 1 115 ? 7.583 -13.296 -2.351 1.00 96.31 115 VAL A N 1
ATOM 875 C CA . VAL A 1 115 ? 7.359 -13.181 -3.801 1.00 96.31 115 VAL A CA 1
ATOM 876 C C . VAL A 1 115 ? 6.997 -11.752 -4.212 1.00 96.31 115 VAL A C 1
ATOM 878 O O . VAL A 1 115 ? 7.454 -11.281 -5.251 1.00 96.31 115 VAL A O 1
ATOM 881 N N . LEU A 1 116 ? 6.251 -11.020 -3.378 1.00 96.50 116 LEU A N 1
ATOM 882 C CA . LEU A 1 116 ? 5.950 -9.609 -3.629 1.00 96.50 116 LEU A CA 1
ATOM 883 C C . LEU A 1 116 ? 7.217 -8.755 -3.628 1.00 96.50 116 LEU A C 1
ATOM 885 O O . LEU A 1 116 ? 7.388 -7.911 -4.506 1.00 96.50 116 LEU A O 1
ATOM 889 N N . HIS A 1 117 ? 8.120 -9.004 -2.680 1.00 95.69 117 HIS A N 1
ATOM 890 C CA . HIS A 1 117 ? 9.404 -8.316 -2.622 1.00 95.69 117 HIS A CA 1
ATOM 891 C C . HIS A 1 117 ? 10.328 -8.697 -3.794 1.00 95.69 117 HIS A C 1
ATOM 893 O O . HIS A 1 117 ? 10.945 -7.820 -4.390 1.00 95.69 117 HIS A O 1
ATOM 899 N N . GLU A 1 118 ? 10.367 -9.973 -4.198 1.00 94.06 118 GLU A N 1
ATOM 900 C CA . GLU A 1 118 ? 11.107 -10.424 -5.389 1.00 94.06 118 GLU A CA 1
ATOM 901 C C . GLU A 1 118 ? 10.638 -9.690 -6.658 1.00 94.06 118 GLU A C 1
ATOM 903 O O . GLU A 1 118 ? 11.453 -9.249 -7.472 1.00 94.06 118 GLU A O 1
ATOM 908 N N . VAL A 1 119 ? 9.322 -9.510 -6.822 1.00 93.81 119 VAL A N 1
ATOM 909 C CA . VAL A 1 119 ? 8.768 -8.753 -7.953 1.00 93.81 119 VAL A CA 1
ATOM 910 C C . VAL A 1 119 ? 9.057 -7.261 -7.820 1.00 93.81 119 VAL A C 1
ATOM 912 O O . VAL A 1 119 ? 9.388 -6.621 -8.818 1.00 93.81 119 VAL A O 1
ATOM 915 N N . ALA A 1 120 ? 8.991 -6.701 -6.611 1.00 93.94 120 ALA A N 1
ATOM 916 C CA . ALA A 1 120 ? 9.370 -5.314 -6.366 1.00 93.94 120 ALA A CA 1
ATOM 917 C C . ALA A 1 120 ? 10.827 -5.043 -6.774 1.00 93.94 120 ALA A C 1
ATOM 919 O O . ALA A 1 120 ? 11.100 -4.065 -7.468 1.00 93.94 120 ALA A O 1
ATOM 920 N N . ASP A 1 121 ? 11.752 -5.933 -6.420 1.00 92.12 121 ASP A N 1
ATOM 921 C CA . ASP A 1 121 ? 13.156 -5.834 -6.817 1.00 92.12 121 ASP A CA 1
ATOM 922 C C . ASP A 1 121 ? 13.349 -5.983 -8.332 1.00 92.12 121 ASP A C 1
ATOM 924 O O . ASP A 1 121 ? 14.133 -5.241 -8.928 1.00 92.12 121 ASP A O 1
ATOM 928 N N . ALA A 1 122 ? 12.589 -6.862 -8.993 1.00 91.19 122 ALA A N 1
ATOM 929 C CA . ALA A 1 122 ? 12.608 -6.963 -10.453 1.00 91.19 122 ALA A CA 1
ATOM 930 C C . ALA A 1 122 ? 12.119 -5.671 -11.136 1.00 91.19 122 ALA A C 1
ATOM 932 O O . ALA A 1 122 ? 12.695 -5.240 -12.134 1.00 91.19 122 ALA A O 1
ATOM 933 N N . LEU A 1 123 ? 11.106 -5.001 -10.576 1.00 90.75 123 LEU A N 1
ATOM 934 C CA . LEU A 1 123 ? 10.639 -3.692 -11.054 1.00 90.75 123 LEU A CA 1
ATOM 935 C C . LEU A 1 123 ? 11.645 -2.557 -10.792 1.00 90.75 123 LEU A C 1
ATOM 937 O O . LEU A 1 123 ? 11.622 -1.556 -11.514 1.00 90.75 123 LEU A O 1
ATOM 941 N N . ARG A 1 124 ? 12.505 -2.708 -9.773 1.00 87.12 124 ARG A N 1
ATOM 942 C CA . ARG A 1 124 ? 13.601 -1.788 -9.419 1.00 87.12 124 ARG A CA 1
ATOM 943 C C . ARG A 1 124 ? 14.902 -2.046 -10.158 1.00 87.12 124 ARG A C 1
ATOM 945 O O . ARG A 1 124 ? 15.852 -1.336 -9.853 1.00 87.12 124 ARG A O 1
ATOM 952 N N . SER A 1 125 ? 14.962 -3.032 -11.061 1.00 70.94 125 SER A N 1
ATOM 953 C CA . SER A 1 125 ? 16.202 -3.599 -11.619 1.00 70.94 125 SER A CA 1
ATOM 954 C C . SER A 1 125 ? 17.333 -2.562 -11.806 1.00 70.94 125 SER A C 1
ATOM 956 O O . SER A 1 125 ? 17.046 -1.431 -12.205 1.00 70.94 125 SER A O 1
ATOM 958 N N . PRO A 1 126 ? 18.615 -2.903 -11.570 1.00 58.28 126 PRO A N 1
ATOM 959 C CA . PRO A 1 126 ? 19.757 -1.979 -11.696 1.00 58.28 126 PRO A CA 1
ATOM 960 C C . PRO A 1 126 ? 19.794 -1.196 -13.007 1.00 58.28 126 PRO A C 1
ATOM 962 O O . PRO A 1 126 ? 20.227 -0.047 -13.061 1.00 58.28 126 PRO A O 1
ATOM 965 N N . GLU A 1 127 ? 19.274 -1.807 -14.061 1.00 63.28 127 GLU A N 1
ATOM 966 C CA . GLU A 1 127 ? 19.091 -1.256 -15.393 1.00 63.28 127 GLU A CA 1
ATOM 967 C C . GLU A 1 127 ? 18.031 -0.135 -15.421 1.00 63.28 127 GLU A C 1
ATOM 969 O O . GLU A 1 127 ? 18.168 0.819 -16.173 1.00 63.28 127 GLU A O 1
ATOM 974 N N . THR A 1 128 ? 17.022 -0.165 -14.549 1.00 54.19 128 THR A N 1
ATOM 975 C CA . THR A 1 128 ? 16.152 0.983 -14.228 1.00 54.19 128 THR A CA 1
ATOM 976 C C . THR A 1 128 ? 16.781 1.965 -13.231 1.00 54.19 128 THR A C 1
ATOM 978 O O . THR A 1 128 ? 16.215 3.029 -12.991 1.00 54.19 128 THR A O 1
ATOM 981 N N . GLY A 1 129 ? 17.963 1.685 -12.675 1.00 54.69 129 GLY A N 1
ATOM 982 C CA . GLY A 1 129 ? 18.680 2.558 -11.739 1.00 54.69 129 GLY A CA 1
ATOM 983 C C . GLY A 1 129 ? 18.333 2.373 -10.256 1.00 54.69 129 GLY A C 1
ATOM 984 O O . GLY A 1 129 ? 18.607 3.289 -9.481 1.00 54.69 129 GLY A O 1
ATOM 985 N N . GLY A 1 130 ? 17.735 1.243 -9.859 1.00 59.72 130 GLY A N 1
ATOM 986 C CA . GLY A 1 130 ? 17.541 0.859 -8.456 1.00 59.72 130 GLY A CA 1
ATOM 987 C C . GLY A 1 130 ? 18.427 -0.326 -8.052 1.00 59.72 130 GLY A C 1
ATOM 988 O O . GLY A 1 130 ? 18.651 -1.247 -8.831 1.00 59.72 130 GLY A O 1
ATOM 989 N N . GLU A 1 131 ? 18.961 -0.314 -6.832 1.00 64.69 131 GLU A N 1
ATOM 990 C CA . GLU A 1 131 ? 19.652 -1.483 -6.272 1.00 64.69 131 GLU A CA 1
ATOM 991 C C . GLU A 1 131 ? 18.635 -2.389 -5.556 1.00 64.69 131 GLU A C 1
ATOM 993 O O . GLU A 1 131 ? 17.735 -1.858 -4.896 1.00 64.69 131 GLU A O 1
ATOM 998 N N . PRO A 1 132 ? 18.758 -3.729 -5.655 1.00 68.50 132 PRO A N 1
ATOM 999 C CA . PRO A 1 132 ? 17.986 -4.645 -4.823 1.00 68.50 132 PRO A CA 1
ATOM 1000 C C . PRO A 1 132 ? 18.122 -4.269 -3.352 1.00 68.50 132 PRO A C 1
ATOM 1002 O O . PRO A 1 132 ? 19.220 -3.968 -2.869 1.00 68.50 132 PRO A O 1
ATOM 1005 N N . THR A 1 133 ? 17.004 -4.279 -2.640 1.00 75.50 133 THR A N 1
ATOM 1006 C CA . THR A 1 133 ? 16.973 -3.867 -1.234 1.00 75.50 133 THR A CA 1
ATOM 1007 C C . THR A 1 133 ? 16.842 -5.084 -0.325 1.00 75.50 133 THR A C 1
ATOM 1009 O O . THR A 1 133 ? 16.266 -6.088 -0.725 1.00 75.50 133 THR A O 1
ATOM 1012 N N . PRO A 1 134 ? 17.370 -5.058 0.911 1.00 84.75 134 PRO A N 1
ATOM 1013 C CA . PRO A 1 134 ? 17.029 -6.088 1.883 1.00 84.75 134 PRO A CA 1
ATOM 1014 C C . PRO A 1 134 ? 15.514 -6.134 2.114 1.00 84.75 134 PRO A C 1
ATOM 1016 O O . PRO A 1 134 ? 14.879 -5.081 2.192 1.00 84.75 134 PRO A O 1
ATOM 1019 N N . HIS A 1 135 ? 14.961 -7.334 2.319 1.00 90.56 135 HIS A N 1
ATOM 1020 C CA . HIS A 1 135 ? 13.522 -7.506 2.520 1.00 90.56 135 HIS A CA 1
ATOM 1021 C C . HIS A 1 135 ? 12.987 -6.579 3.626 1.00 90.56 135 HIS A C 1
ATOM 1023 O O . HIS A 1 135 ? 13.389 -6.723 4.793 1.00 90.56 135 HIS A O 1
ATOM 1029 N N . PRO A 1 136 ? 12.021 -5.689 3.325 1.00 85.81 136 PRO A N 1
ATOM 1030 C CA . PRO A 1 136 ? 11.634 -4.602 4.223 1.00 85.81 136 PRO A CA 1
ATOM 1031 C C . PRO A 1 136 ? 11.012 -5.119 5.524 1.00 85.81 136 PRO A C 1
ATOM 1033 O O . PRO A 1 136 ? 11.220 -4.546 6.586 1.00 85.81 136 PRO A O 1
ATOM 1036 N N . GLY A 1 137 ? 10.342 -6.274 5.491 1.00 85.25 137 GLY A N 1
ATOM 1037 C CA . GLY A 1 137 ? 9.810 -6.938 6.687 1.00 85.25 137 GLY A CA 1
ATOM 1038 C C . GLY A 1 137 ? 10.849 -7.269 7.772 1.00 85.25 137 GLY A C 1
ATOM 1039 O O . GLY A 1 137 ? 10.487 -7.339 8.946 1.00 85.25 137 GLY A O 1
ATOM 1040 N N . THR A 1 138 ? 12.132 -7.406 7.413 1.00 89.38 138 THR A N 1
ATOM 1041 C CA . THR A 1 138 ? 13.233 -7.681 8.360 1.00 89.38 138 THR A CA 1
ATOM 1042 C C . THR A 1 138 ? 13.879 -6.417 8.921 1.00 89.38 138 THR A C 1
ATOM 1044 O O . THR A 1 138 ? 14.781 -6.491 9.760 1.00 89.38 138 THR A O 1
ATOM 1047 N N . ALA A 1 139 ? 13.431 -5.247 8.468 1.00 91.50 139 ALA A N 1
ATOM 1048 C CA . ALA A 1 139 ? 14.099 -4.005 8.767 1.00 91.50 139 ALA A CA 1
ATOM 1049 C C . ALA A 1 139 ? 14.017 -3.642 10.262 1.00 91.50 139 ALA A C 1
ATOM 1051 O O . ALA A 1 139 ? 12.935 -3.678 10.863 1.00 91.50 139 ALA A O 1
ATOM 1052 N N . PRO A 1 140 ? 15.144 -3.233 10.879 1.00 91.88 140 PRO A N 1
ATOM 1053 C CA . PRO A 1 140 ? 15.210 -2.975 12.318 1.00 91.88 140 PRO A CA 1
ATOM 1054 C C . PRO A 1 140 ? 14.413 -1.740 12.743 1.00 91.88 140 PRO A C 1
ATOM 1056 O O . PRO A 1 140 ? 14.145 -1.554 13.927 1.00 91.88 140 PRO A O 1
ATOM 1059 N N . TRP A 1 141 ? 14.043 -0.889 11.788 1.00 92.50 141 TRP A N 1
ATOM 1060 C CA . TRP A 1 141 ? 13.330 0.349 12.045 1.00 92.50 141 TRP A CA 1
ATOM 1061 C C . TRP A 1 141 ? 11.810 0.200 12.082 1.00 92.50 141 TRP A C 1
ATOM 1063 O O . TRP A 1 141 ? 11.128 1.188 12.333 1.00 92.50 141 TRP A O 1
ATOM 1073 N N . ILE A 1 142 ? 11.256 -0.986 11.829 1.00 94.44 142 ILE A N 1
ATOM 1074 C CA . ILE A 1 142 ? 9.808 -1.202 11.906 1.00 94.44 142 ILE A CA 1
ATOM 1075 C C . ILE A 1 142 ? 9.446 -1.646 13.321 1.00 94.44 142 ILE A C 1
ATOM 1077 O O . ILE A 1 142 ? 9.984 -2.632 13.832 1.00 94.44 142 ILE A O 1
ATOM 1081 N N . ALA A 1 143 ? 8.498 -0.948 13.943 1.00 91.88 143 ALA A N 1
ATOM 1082 C CA . ALA A 1 143 ? 8.019 -1.293 15.273 1.00 91.88 143 ALA A CA 1
ATOM 1083 C C . ALA A 1 143 ? 7.414 -2.709 15.286 1.00 91.88 143 ALA A C 1
ATOM 1085 O O . ALA A 1 143 ? 6.698 -3.115 14.367 1.00 91.88 143 ALA A O 1
ATOM 1086 N N . ARG A 1 144 ? 7.727 -3.483 16.332 1.00 87.94 144 ARG A N 1
ATOM 1087 C CA . ARG A 1 144 ? 7.152 -4.826 16.536 1.00 87.94 144 ARG A CA 1
ATOM 1088 C C . ARG A 1 144 ? 5.705 -4.764 17.008 1.00 87.94 144 ARG A C 1
ATOM 1090 O O . ARG A 1 144 ? 4.916 -5.638 16.671 1.00 87.94 144 ARG A O 1
ATOM 1097 N N . GLU A 1 145 ? 5.388 -3.731 17.776 1.00 86.62 145 GLU A N 1
ATOM 1098 C CA . GLU A 1 145 ? 4.063 -3.460 18.312 1.00 86.62 145 GLU A CA 1
ATOM 1099 C C . GLU A 1 145 ? 3.667 -2.037 17.929 1.00 86.62 145 GLU A C 1
ATOM 1101 O O . GLU A 1 145 ? 4.486 -1.118 17.999 1.00 86.62 145 GLU A O 1
ATOM 1106 N N . SER A 1 146 ? 2.414 -1.873 17.516 1.00 87.19 146 SER A N 1
ATOM 1107 C CA . SER A 1 146 ? 1.828 -0.564 17.251 1.00 87.19 146 SER A CA 1
ATOM 1108 C C . SER A 1 146 ? 1.415 0.137 18.538 1.00 87.19 146 SER A C 1
ATOM 1110 O O . SER A 1 146 ? 0.978 -0.503 19.499 1.00 87.19 146 SER A O 1
ATOM 1112 N N . VAL A 1 147 ? 1.484 1.466 18.526 1.00 82.88 147 VAL A N 1
ATOM 1113 C CA . VAL A 1 147 ? 0.934 2.301 19.595 1.00 82.88 147 VAL A CA 1
ATOM 1114 C C . VAL A 1 147 ? -0.584 2.151 19.593 1.00 82.88 147 VAL A C 1
ATOM 1116 O O . VAL A 1 147 ? -1.223 2.205 18.541 1.00 82.88 147 VAL A O 1
ATOM 1119 N N . LYS A 1 148 ? -1.195 1.958 20.764 1.00 81.94 148 LYS A N 1
ATOM 1120 C CA . LYS A 1 148 ? -2.651 1.818 20.835 1.00 81.94 148 LYS A CA 1
ATOM 1121 C C . LYS A 1 148 ? -3.304 3.188 20.736 1.00 81.94 148 LYS A C 1
ATOM 1123 O O . LYS A 1 148 ? -2.845 4.155 21.340 1.00 81.94 148 LYS A O 1
ATOM 1128 N N . VAL A 1 149 ? -4.460 3.249 20.076 1.00 77.75 149 VAL A N 1
ATOM 1129 C CA . VAL A 1 149 ? -5.320 4.446 20.067 1.00 77.75 149 VAL A CA 1
ATOM 1130 C C . VAL A 1 149 ? -5.647 4.900 21.498 1.00 77.75 149 VAL A C 1
ATOM 1132 O O . VAL A 1 149 ? -5.667 6.095 21.774 1.00 77.75 149 VAL A O 1
ATOM 1135 N N . SER A 1 150 ? -5.841 3.947 22.420 1.00 79.12 150 SER A N 1
ATOM 1136 C CA . SER A 1 150 ? -6.122 4.200 23.841 1.00 79.12 150 SER A CA 1
ATOM 1137 C C . SER A 1 150 ? -5.003 4.914 24.593 1.00 79.12 150 SER A C 1
ATOM 1139 O O . SER A 1 150 ? -5.264 5.497 25.639 1.00 79.12 150 SER A O 1
ATOM 1141 N N . ASP A 1 151 ? -3.770 4.859 24.088 1.00 80.19 151 ASP A N 1
ATOM 1142 C CA . ASP A 1 151 ? -2.603 5.426 24.769 1.00 80.19 151 ASP A CA 1
ATOM 1143 C C . ASP A 1 151 ? -2.476 6.939 24.506 1.00 80.19 1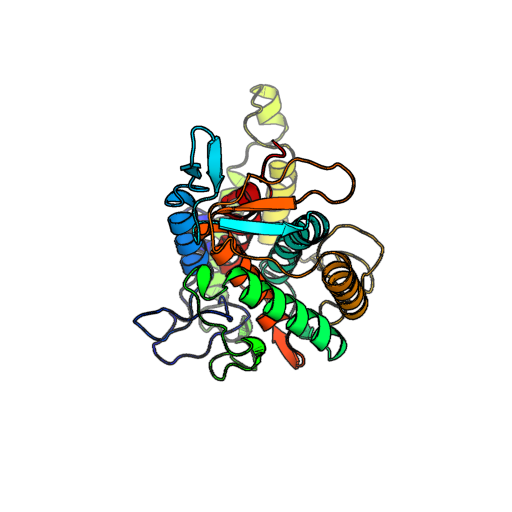51 ASP A C 1
ATOM 1145 O O . ASP A 1 151 ? -1.591 7.607 25.041 1.00 80.19 151 ASP A O 1
ATOM 1149 N N . ARG A 1 152 ? -3.388 7.497 23.698 1.00 76.69 152 ARG A N 1
ATOM 1150 C CA . ARG A 1 152 ? -3.463 8.918 23.382 1.00 76.69 152 ARG A CA 1
ATOM 1151 C C . ARG A 1 152 ? -3.927 9.738 24.605 1.00 76.69 152 ARG A C 1
ATOM 1153 O O . ARG A 1 152 ? -5.041 9.527 25.088 1.00 76.69 152 ARG A O 1
ATOM 1160 N N . PRO A 1 153 ? -3.137 10.722 25.078 1.00 77.38 153 PRO A N 1
ATOM 1161 C CA . PRO A 1 153 ? -3.452 11.476 26.296 1.00 77.38 153 PRO A CA 1
ATOM 1162 C C . PRO A 1 153 ? -4.680 12.395 26.164 1.00 77.38 153 PRO A C 1
ATOM 1164 O O . PRO A 1 153 ? -5.374 12.634 27.148 1.00 77.38 153 PRO A O 1
ATOM 1167 N N . ASP A 1 154 ? -4.972 12.887 24.960 1.00 81.06 154 ASP A N 1
ATOM 1168 C CA . ASP A 1 154 ? -6.084 13.786 24.615 1.00 81.06 154 ASP A CA 1
ATOM 1169 C C . ASP A 1 154 ? -7.241 13.055 23.903 1.00 81.06 154 ASP A C 1
ATOM 1171 O O . ASP A 1 154 ? -8.078 13.686 23.257 1.00 81.06 154 ASP A O 1
ATOM 1175 N N . LEU A 1 155 ? -7.316 11.719 24.008 1.00 80.50 155 LEU A N 1
ATOM 1176 C CA . LEU A 1 155 ? -8.240 10.895 23.217 1.00 80.50 155 LEU A CA 1
ATOM 1177 C C . LEU A 1 155 ? -9.700 11.349 23.326 1.00 80.50 155 LEU A C 1
ATOM 1179 O O . LEU A 1 155 ? -10.399 11.414 22.318 1.00 80.50 155 LEU A O 1
ATOM 1183 N N . ALA A 1 156 ? -10.158 11.675 24.537 1.00 83.25 156 ALA A N 1
ATOM 1184 C CA . ALA A 1 156 ? -11.535 12.101 24.773 1.00 83.25 156 ALA A CA 1
ATOM 1185 C C . ALA A 1 156 ? -11.855 13.444 24.094 1.00 83.25 156 ALA A C 1
ATOM 1187 O O . ALA A 1 156 ? -12.921 13.599 23.499 1.00 83.25 156 ALA A O 1
ATOM 1188 N N . GLU A 1 157 ? -10.927 14.402 24.152 1.00 85.00 157 GLU A N 1
ATOM 1189 C CA . GLU A 1 157 ? -11.085 15.705 23.502 1.00 85.00 157 GLU A CA 1
ATOM 1190 C C . GLU A 1 157 ? -11.068 15.557 21.979 1.00 85.00 157 GLU A C 1
ATOM 1192 O O . GLU A 1 157 ? -11.933 16.103 21.290 1.00 85.00 157 GLU A O 1
ATOM 1197 N N . HIS A 1 158 ? -10.134 14.758 21.461 1.00 79.56 158 HIS A N 1
ATOM 1198 C CA . HIS A 1 158 ? -10.030 14.475 20.038 1.00 79.56 158 HIS A CA 1
ATOM 1199 C C . HIS A 1 158 ? -11.279 13.765 19.498 1.00 79.56 158 HIS A C 1
ATOM 1201 O O . HIS A 1 158 ? -11.824 14.175 18.474 1.00 79.56 158 HIS A O 1
ATOM 1207 N N . TYR A 1 159 ? -11.791 12.755 20.210 1.00 81.56 159 TYR A N 1
ATOM 1208 C CA . TYR A 1 159 ? -13.021 12.058 19.831 1.00 81.56 159 TYR A CA 1
ATOM 1209 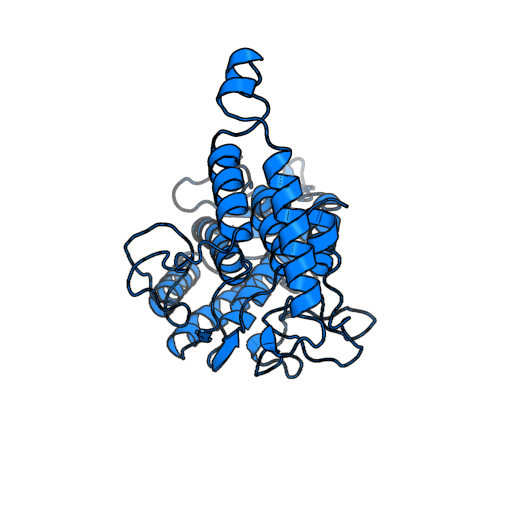C C . TYR A 1 159 ? -14.224 13.005 19.804 1.00 81.56 159 TYR A C 1
ATOM 1211 O O . TYR A 1 159 ? -14.982 13.019 18.836 1.00 81.56 159 TYR A O 1
ATOM 1219 N N . GLU A 1 160 ? -14.377 13.860 20.817 1.00 85.00 160 GLU A N 1
ATOM 1220 C CA . GLU A 1 160 ? -15.457 14.849 20.845 1.00 85.00 160 GLU A CA 1
ATOM 1221 C C . GLU A 1 160 ? -15.321 15.892 19.724 1.00 85.00 160 GLU A C 1
ATOM 1223 O O . GLU A 1 160 ? -16.321 16.408 19.214 1.00 85.00 160 GLU A O 1
ATOM 1228 N N . HIS A 1 161 ? -14.095 16.221 19.317 1.00 85.25 161 HIS A N 1
ATOM 1229 C CA . HIS A 1 161 ? -13.860 17.096 18.175 1.00 85.25 161 HIS A CA 1
ATOM 1230 C C . HIS A 1 161 ? -14.257 16.421 16.853 1.00 85.25 161 HIS A C 1
ATOM 1232 O O . HIS A 1 161 ? -15.037 16.999 16.090 1.00 85.25 161 HIS A O 1
ATOM 1238 N N . LEU A 1 162 ? -13.809 15.182 16.623 1.00 83.00 162 LEU A N 1
ATOM 1239 C CA . LEU A 1 162 ? -14.195 14.368 15.466 1.00 83.00 162 LEU A CA 1
ATOM 1240 C C . LEU A 1 162 ? -15.711 14.199 15.379 1.00 83.00 162 LEU A C 1
ATOM 1242 O O . LEU A 1 162 ? -16.297 14.417 14.321 1.00 83.00 162 LEU A O 1
ATOM 1246 N N . ARG A 1 163 ? -16.366 13.891 16.501 1.00 86.12 163 ARG A N 1
ATOM 1247 C CA . ARG A 1 163 ? -17.819 13.712 16.588 1.00 86.12 163 ARG A CA 1
ATOM 1248 C C . ARG A 1 163 ? -18.578 14.960 16.140 1.00 86.12 163 ARG A C 1
ATOM 1250 O O . ARG A 1 163 ? -19.497 14.874 15.325 1.00 86.12 163 ARG A O 1
ATOM 1257 N N . ARG A 1 164 ? -18.158 16.138 16.616 1.00 88.00 164 ARG A N 1
ATOM 1258 C CA . ARG A 1 164 ? -18.741 17.430 16.216 1.00 88.00 164 ARG A CA 1
ATOM 1259 C C . ARG A 1 164 ? -18.502 17.739 14.738 1.00 88.00 164 ARG A C 1
ATOM 1261 O O . ARG A 1 164 ? -19.421 18.206 14.063 1.00 88.00 164 ARG A O 1
ATOM 1268 N N . ALA A 1 165 ? -17.300 17.477 14.229 1.00 87.81 165 ALA A N 1
ATOM 1269 C CA . ALA A 1 165 ? -16.961 17.705 12.827 1.00 87.81 165 ALA A CA 1
ATOM 1270 C C . ALA A 1 165 ? -17.737 16.771 11.886 1.00 87.81 165 ALA A C 1
ATOM 1272 O O . ALA A 1 165 ? -18.306 17.237 10.898 1.00 87.81 165 ALA A O 1
ATOM 1273 N N . ALA A 1 166 ? -17.833 15.484 12.229 1.00 85.56 166 ALA A N 1
ATOM 1274 C CA . ALA A 1 166 ? -18.580 14.480 11.478 1.00 85.56 166 ALA A CA 1
ATOM 1275 C C . ALA A 1 166 ? -20.075 14.812 11.429 1.00 85.56 166 ALA A C 1
ATOM 1277 O O . ALA A 1 166 ? -20.670 14.804 10.352 1.00 85.56 166 ALA A O 1
ATOM 1278 N N . ARG A 1 167 ? -20.664 15.196 12.571 1.00 88.00 167 ARG A N 1
ATOM 1279 C CA . ARG A 1 167 ? -22.056 15.657 12.639 1.00 88.00 167 ARG A CA 1
ATOM 1280 C C . ARG A 1 167 ? -22.294 16.851 11.723 1.00 88.00 167 ARG A C 1
ATOM 1282 O O . ARG A 1 167 ? -23.203 16.820 10.902 1.00 88.00 167 ARG A O 1
ATOM 1289 N N . ARG A 1 168 ? -21.446 17.878 11.819 1.00 88.94 168 ARG A N 1
ATOM 1290 C CA . ARG A 1 168 ? -21.565 19.077 10.984 1.00 88.94 168 ARG A CA 1
ATOM 1291 C C . ARG A 1 168 ? -21.431 18.753 9.497 1.00 88.94 168 ARG A C 1
ATOM 1293 O O . ARG A 1 168 ? -22.176 19.303 8.699 1.00 88.94 168 ARG A O 1
ATOM 1300 N N . ALA A 1 169 ? -20.498 17.880 9.120 1.00 87.00 169 ALA A N 1
ATOM 1301 C CA . ALA A 1 169 ? -20.337 17.452 7.734 1.00 87.00 169 ALA A CA 1
ATOM 1302 C C . ALA A 1 169 ? -21.584 16.714 7.221 1.00 87.00 169 ALA A C 1
ATOM 1304 O O . ALA A 1 169 ? -22.043 16.991 6.117 1.00 87.00 169 ALA A O 1
ATOM 1305 N N . ALA A 1 170 ? -22.167 15.834 8.035 1.00 87.12 170 ALA A N 1
ATOM 1306 C CA . ALA A 1 170 ? -23.374 15.103 7.672 1.00 87.12 170 ALA A CA 1
ATOM 1307 C C . ALA A 1 170 ? -24.617 16.007 7.574 1.00 87.12 170 ALA A C 1
ATOM 1309 O O . ALA A 1 170 ? -25.409 15.850 6.651 1.00 87.12 170 ALA A O 1
ATOM 1310 N N . GLU A 1 171 ? -24.766 16.985 8.472 1.00 85.62 171 GLU A N 1
ATOM 1311 C CA . GLU A 1 171 ? -25.861 17.970 8.450 1.00 85.62 171 GLU A CA 1
ATOM 1312 C C . GLU A 1 171 ? -25.797 18.918 7.236 1.00 85.62 171 GLU A C 1
ATOM 1314 O O . GLU A 1 171 ? -26.809 19.508 6.865 1.00 85.62 171 GLU A O 1
ATOM 1319 N N . LEU A 1 172 ? -24.627 19.064 6.601 1.00 87.56 172 LEU A N 1
ATOM 1320 C CA . LEU A 1 172 ? -24.454 19.856 5.377 1.00 87.56 172 LEU A CA 1
ATOM 1321 C C . LEU A 1 172 ? -24.850 19.101 4.101 1.00 87.56 172 LEU A C 1
ATOM 1323 O O . LEU A 1 172 ? -24.951 19.723 3.042 1.00 87.56 172 LEU A O 1
ATOM 1327 N N . ILE A 1 173 ? -25.062 17.785 4.175 1.00 86.81 173 ILE A N 1
ATOM 1328 C CA . ILE A 1 173 ? -25.478 16.980 3.026 1.00 86.81 173 ILE A CA 1
ATOM 1329 C C . ILE A 1 173 ? -26.997 17.136 2.849 1.00 86.81 173 ILE A C 1
ATOM 1331 O O . ILE A 1 173 ? -27.749 16.772 3.756 1.00 86.81 173 ILE A O 1
ATOM 1335 N N . PRO A 1 174 ? -27.479 17.644 1.696 1.00 83.88 174 PRO A N 1
ATOM 1336 C CA . PRO A 1 174 ? -28.909 17.809 1.469 1.00 83.88 174 PRO A CA 1
ATOM 1337 C C . PRO A 1 174 ? -29.641 16.467 1.520 1.00 83.88 174 PRO A C 1
ATOM 1339 O O . PRO A 1 174 ? -29.137 15.442 1.059 1.00 83.88 174 PRO A O 1
ATOM 1342 N N . SER A 1 175 ? -30.868 16.462 2.028 1.00 82.56 175 SER A N 1
ATOM 1343 C CA . SER A 1 175 ? -31.709 15.271 2.029 1.00 82.56 175 SER A CA 1
ATOM 1344 C C . SER A 1 175 ? -32.075 14.836 0.606 1.00 82.56 175 SER A C 1
ATOM 1346 O O . SER A 1 175 ? -32.136 15.628 -0.338 1.00 82.56 175 SER A O 1
ATOM 1348 N N . HIS A 1 176 ? -32.434 13.558 0.450 1.00 81.56 176 HIS A N 1
ATOM 1349 C CA . HIS A 1 176 ? -32.923 13.037 -0.831 1.00 81.56 176 HIS A CA 1
ATOM 1350 C C . HIS A 1 176 ? -34.138 13.823 -1.365 1.00 81.56 176 HIS A C 1
ATOM 1352 O O . HIS A 1 176 ? -34.316 13.961 -2.576 1.00 81.56 176 HIS A O 1
ATOM 1358 N N . ALA A 1 177 ? -34.989 14.340 -0.470 1.00 84.19 177 ALA A N 1
ATOM 1359 C CA . ALA A 1 177 ? -36.144 15.150 -0.841 1.00 84.19 177 ALA A CA 1
ATOM 1360 C C . ALA A 1 177 ? -35.728 16.518 -1.408 1.00 84.19 177 ALA A C 1
ATOM 1362 O O . ALA A 1 177 ? -36.287 16.942 -2.420 1.00 84.19 177 ALA A O 1
ATOM 1363 N N . GLU A 1 178 ? -34.728 17.166 -0.806 1.00 88.19 178 GLU A N 1
ATOM 1364 C CA . GLU A 1 178 ? -34.191 18.457 -1.252 1.00 88.19 178 GLU A CA 1
ATOM 1365 C C . GLU A 1 178 ? -33.489 18.339 -2.607 1.00 88.19 178 GLU A C 1
ATOM 1367 O O . GLU A 1 178 ? -33.816 19.095 -3.522 1.00 88.19 178 GLU A O 1
ATOM 1372 N N . LEU A 1 179 ? -32.623 17.333 -2.791 1.00 87.62 179 LEU A N 1
ATOM 1373 C CA . LEU A 1 179 ? -31.962 17.074 -4.080 1.00 87.62 179 LEU A CA 1
ATOM 1374 C C . LEU A 1 179 ? -32.982 16.804 -5.191 1.00 87.62 179 LEU A C 1
ATOM 1376 O O . LEU A 1 179 ? -32.897 17.361 -6.287 1.00 87.62 179 LEU A O 1
ATOM 1380 N N . ARG A 1 180 ? -34.010 15.994 -4.900 1.00 86.62 180 ARG A N 1
ATOM 1381 C CA . ARG A 1 180 ? -35.072 15.687 -5.866 1.00 86.62 180 ARG A CA 1
ATOM 1382 C C . ARG A 1 180 ? -35.905 16.918 -6.222 1.00 86.62 180 ARG A C 1
ATOM 1384 O O . ARG A 1 180 ? -36.252 17.082 -7.392 1.00 86.62 180 ARG A O 1
ATOM 1391 N N . ALA A 1 181 ? -36.237 17.762 -5.244 1.00 90.75 181 ALA A N 1
ATOM 1392 C CA . ALA A 1 181 ? -36.978 19.001 -5.471 1.00 90.75 181 ALA A CA 1
ATOM 1393 C C . ALA A 1 181 ? -36.168 20.003 -6.313 1.00 90.75 181 ALA A C 1
ATOM 1395 O O . ALA A 1 181 ? -36.727 20.634 -7.209 1.00 90.75 181 ALA A O 1
ATOM 1396 N N . ALA A 1 182 ? -34.856 20.087 -6.077 1.00 89.75 182 ALA A N 1
ATOM 1397 C CA . ALA A 1 182 ? -33.928 20.938 -6.820 1.00 89.75 182 ALA A CA 1
ATOM 1398 C C . ALA A 1 182 ? -33.505 20.367 -8.189 1.00 89.75 182 ALA A C 1
ATOM 1400 O O . ALA A 1 182 ? -32.931 21.094 -8.996 1.00 89.75 182 ALA A O 1
ATOM 1401 N N . ARG A 1 183 ? -33.805 19.087 -8.473 1.00 86.31 183 ARG A N 1
ATOM 1402 C CA . ARG A 1 183 ? -33.259 18.323 -9.616 1.00 86.31 183 ARG A CA 1
ATOM 1403 C C . ARG A 1 183 ? -31.725 18.349 -9.654 1.00 86.31 183 ARG A C 1
ATOM 1405 O O . ARG A 1 183 ? -31.130 18.424 -10.728 1.00 86.31 183 ARG A O 1
ATOM 1412 N N . ASP A 1 184 ? -31.110 18.295 -8.479 1.00 84.44 184 ASP A N 1
ATOM 1413 C CA . ASP A 1 184 ? -29.663 18.287 -8.313 1.00 84.44 184 ASP A CA 1
ATOM 1414 C C . ASP A 1 184 ? -29.145 16.842 -8.289 1.00 84.44 184 ASP A C 1
ATOM 1416 O O . ASP A 1 184 ? -29.562 16.028 -7.463 1.00 84.44 184 ASP A O 1
ATOM 1420 N N . PHE A 1 185 ? -28.250 16.528 -9.227 1.00 80.81 185 PHE A N 1
ATOM 1421 C CA . PHE A 1 185 ? -27.608 15.219 -9.383 1.00 80.81 185 PHE A CA 1
ATOM 1422 C C . PHE A 1 185 ? -26.097 15.275 -9.108 1.00 80.81 185 PHE A C 1
ATOM 1424 O O . PHE A 1 185 ? -25.381 14.334 -9.439 1.00 80.81 185 PHE A O 1
ATOM 1431 N N . SER A 1 186 ? -25.600 16.378 -8.540 1.00 82.50 186 SER A N 1
ATOM 1432 C CA . SER A 1 186 ? -24.178 16.562 -8.225 1.00 82.50 186 SER A CA 1
ATOM 1433 C C . SER A 1 186 ? -23.699 15.696 -7.053 1.00 82.50 186 SER A C 1
ATOM 1435 O O . SER A 1 186 ? -22.505 15.429 -6.932 1.00 82.50 186 SER A O 1
ATOM 1437 N N . VAL A 1 187 ? -24.622 15.218 -6.214 1.00 79.06 187 VAL A N 1
ATOM 1438 C CA . VAL A 1 187 ? -24.334 14.364 -5.056 1.00 79.06 187 VAL A CA 1
ATOM 1439 C C . VAL A 1 187 ? -24.566 12.897 -5.419 1.00 79.06 187 VAL A C 1
ATOM 1441 O O . VAL A 1 187 ? -25.664 12.511 -5.828 1.00 79.06 187 VAL A O 1
ATOM 1444 N N . SER A 1 188 ? -23.541 12.059 -5.238 1.00 79.81 188 SER A N 1
ATOM 1445 C CA . SER A 1 188 ? -23.662 10.607 -5.419 1.00 79.81 188 SER A CA 1
ATOM 1446 C C . SER A 1 188 ? -24.717 10.011 -4.478 1.00 79.81 188 SER A C 1
ATOM 1448 O O . SER A 1 188 ? -24.840 10.409 -3.318 1.00 79.81 188 SER A O 1
ATOM 1450 N N . ARG A 1 189 ? -25.460 9.006 -4.957 1.00 74.88 189 ARG A N 1
ATOM 1451 C CA . ARG A 1 189 ? -26.526 8.342 -4.185 1.00 74.88 189 ARG A CA 1
ATOM 1452 C C . ARG A 1 189 ? -26.012 7.682 -2.903 1.00 74.88 189 ARG A C 1
ATOM 1454 O O . ARG A 1 189 ? -26.781 7.586 -1.950 1.00 74.88 189 ARG A O 1
ATOM 1461 N N . ASP A 1 190 ? -24.736 7.305 -2.861 1.00 78.88 190 ASP A N 1
ATOM 1462 C CA . ASP A 1 190 ? -24.108 6.624 -1.719 1.00 78.88 190 ASP A CA 1
ATOM 1463 C C . ASP A 1 190 ? -23.715 7.590 -0.586 1.00 78.88 190 ASP A C 1
ATOM 1465 O O . ASP A 1 190 ? -23.521 7.185 0.562 1.00 78.88 190 ASP A O 1
ATOM 1469 N N . ILE A 1 191 ? -23.668 8.896 -0.869 1.00 82.00 191 ILE A N 1
ATOM 1470 C CA . ILE A 1 191 ? -23.323 9.928 0.119 1.00 82.00 191 ILE A CA 1
ATOM 1471 C C . ILE A 1 191 ? -24.451 10.101 1.147 1.00 82.00 191 ILE A C 1
ATOM 1473 O O . ILE A 1 191 ? -24.192 10.271 2.336 1.00 82.00 191 ILE A O 1
ATOM 1477 N N . LEU A 1 192 ? -25.711 9.995 0.718 1.00 81.62 192 LEU A N 1
ATOM 1478 C CA . LEU A 1 192 ? -26.887 10.158 1.580 1.00 81.62 192 LEU A CA 1
ATOM 1479 C C . LEU A 1 192 ? -26.992 9.110 2.709 1.00 81.62 192 LEU A C 1
ATOM 1481 O O . LEU A 1 192 ? -27.137 9.508 3.868 1.00 81.62 192 LEU A O 1
ATOM 1485 N N . PRO A 1 193 ? -26.914 7.788 2.441 1.00 82.44 193 PRO A N 1
ATOM 1486 C CA . PRO A 1 193 ? -26.912 6.788 3.510 1.00 82.44 193 PRO A CA 1
ATOM 1487 C C . PRO A 1 193 ? -25.664 6.894 4.399 1.00 82.44 193 PRO A C 1
ATOM 1489 O O . PRO A 1 193 ? -25.749 6.635 5.602 1.00 82.44 193 PRO A O 1
ATOM 1492 N N . THR A 1 194 ? -24.530 7.333 3.844 1.00 82.75 194 THR A N 1
ATOM 1493 C CA . THR A 1 194 ? -23.299 7.583 4.608 1.00 82.75 194 THR A CA 1
ATOM 1494 C C . THR A 1 194 ? -23.490 8.727 5.604 1.00 82.75 194 THR A C 1
ATOM 1496 O O . THR A 1 194 ? -23.199 8.560 6.786 1.00 82.75 194 THR A O 1
ATOM 1499 N N . ALA A 1 195 ? -24.072 9.851 5.177 1.00 84.12 195 ALA A N 1
ATOM 1500 C CA . ALA A 1 195 ? -24.399 10.979 6.049 1.00 84.12 195 ALA A CA 1
ATOM 1501 C C . ALA A 1 195 ? -25.325 10.563 7.202 1.00 84.12 195 ALA A C 1
ATOM 1503 O O . ALA A 1 195 ? -25.047 10.846 8.366 1.00 84.12 195 ALA A O 1
ATOM 1504 N N . ALA A 1 196 ? -26.391 9.816 6.897 1.00 82.00 196 ALA A N 1
ATOM 1505 C CA . ALA A 1 196 ? -27.310 9.299 7.912 1.00 82.00 196 ALA A CA 1
ATOM 1506 C C . ALA A 1 196 ? -26.612 8.359 8.914 1.00 82.00 196 ALA A C 1
ATOM 1508 O O . ALA A 1 196 ? -26.932 8.360 10.104 1.00 82.00 196 ALA A O 1
ATOM 1509 N N . THR A 1 197 ? -25.644 7.571 8.442 1.00 82.19 197 THR A N 1
ATOM 1510 C CA . THR A 1 197 ? -24.833 6.686 9.287 1.00 82.19 197 THR A CA 1
ATOM 1511 C C . THR A 1 197 ? -23.905 7.486 10.196 1.00 82.19 197 THR A C 1
ATOM 1513 O O . THR A 1 197 ? -23.853 7.206 11.389 1.00 82.19 197 THR A O 1
ATOM 1516 N N . LEU A 1 198 ? -23.245 8.524 9.676 1.00 81.00 198 LEU A N 1
ATOM 1517 C CA . LEU A 1 198 ? -22.395 9.419 10.467 1.00 81.00 198 LEU A CA 1
ATOM 1518 C C . LEU A 1 198 ? -23.175 10.131 11.578 1.00 81.00 198 LEU A C 1
ATOM 1520 O O . LEU A 1 198 ? -22.678 10.202 12.697 1.00 81.00 198 LEU A O 1
ATOM 1524 N N . VAL A 1 199 ? -24.398 10.606 11.308 1.00 82.62 199 VAL A N 1
ATOM 1525 C CA . VAL A 1 199 ? -25.258 11.212 12.346 1.00 82.62 199 VAL A CA 1
ATOM 1526 C C . VAL A 1 199 ? -25.572 10.203 13.448 1.00 82.62 199 VAL A C 1
ATOM 1528 O O . VAL A 1 199 ? -25.385 10.507 14.622 1.00 82.62 199 VAL A O 1
ATOM 1531 N N . ARG A 1 200 ? -25.977 8.980 13.083 1.00 80.25 200 ARG A N 1
ATOM 1532 C CA . ARG A 1 200 ? -26.256 7.914 14.059 1.00 80.25 200 ARG A CA 1
ATOM 1533 C C . ARG A 1 200 ? -25.040 7.567 14.917 1.00 80.25 200 ARG A C 1
ATOM 1535 O O . ARG A 1 200 ? -25.176 7.439 16.128 1.00 80.25 200 ARG A O 1
ATOM 1542 N N . LEU A 1 201 ? -23.866 7.438 14.297 1.00 79.44 201 LEU A N 1
ATOM 1543 C CA . LEU A 1 201 ? -22.612 7.180 15.008 1.00 79.44 201 LEU A CA 1
ATOM 1544 C C . LEU A 1 201 ? -22.245 8.348 15.934 1.00 79.44 201 LEU A C 1
ATOM 1546 O O . LEU A 1 201 ? -21.814 8.128 17.062 1.00 79.44 201 LEU A O 1
ATOM 1550 N N . ALA A 1 202 ? -22.459 9.591 15.496 1.00 80.69 202 ALA A N 1
ATOM 1551 C CA . ALA A 1 202 ? -22.193 10.774 16.312 1.00 80.69 202 ALA A CA 1
ATOM 1552 C C . ALA A 1 202 ? -23.138 10.908 17.523 1.00 80.69 202 ALA A C 1
ATOM 1554 O O . ALA A 1 202 ? -22.753 11.485 18.545 1.00 80.69 202 ALA A O 1
ATOM 1555 N N . ASP A 1 203 ? -24.350 10.361 17.424 1.00 81.00 203 ASP A N 1
ATOM 1556 C CA . ASP A 1 203 ? -25.344 10.316 18.501 1.00 81.00 203 ASP A CA 1
ATOM 1557 C C . ASP A 1 203 ? -25.171 9.097 19.440 1.00 81.00 203 ASP A C 1
ATOM 1559 O O . ASP A 1 203 ? -26.018 8.869 20.303 1.00 81.00 203 ASP A O 1
ATOM 1563 N N . ASP A 1 204 ? -24.059 8.355 19.322 1.00 70.19 204 ASP A N 1
ATOM 1564 C CA . ASP A 1 204 ? -23.680 7.232 20.201 1.00 70.19 204 ASP A CA 1
ATOM 1565 C C . ASP A 1 204 ? -24.667 6.040 20.143 1.00 70.19 204 ASP A C 1
ATOM 1567 O O . ASP A 1 204 ? -24.779 5.246 21.082 1.00 70.19 204 ASP A O 1
ATOM 1571 N N . ASP A 1 205 ? -25.381 5.878 19.013 1.00 64.62 205 ASP A N 1
ATOM 1572 C CA . ASP A 1 205 ? -26.125 4.654 18.667 1.00 64.62 205 ASP A CA 1
ATOM 1573 C C . ASP A 1 205 ? -25.099 3.553 18.344 1.00 64.62 205 ASP A C 1
ATOM 1575 O O . ASP A 1 205 ? -24.841 3.242 17.178 1.00 64.62 205 ASP A O 1
ATOM 1579 N N . ASN A 1 206 ? -24.470 3.027 19.408 1.00 55.97 206 ASN A N 1
ATOM 1580 C CA . ASN A 1 206 ? -23.432 1.990 19.447 1.00 55.97 206 ASN A CA 1
ATOM 1581 C C . ASN A 1 206 ? -23.951 0.645 18.925 1.00 55.97 206 ASN A C 1
ATOM 1583 O O . ASN A 1 206 ? -24.031 -0.359 19.633 1.00 55.97 206 ASN A O 1
ATOM 1587 N N . ARG A 1 207 ? -24.314 0.616 17.648 1.00 55.34 207 ARG A N 1
ATOM 1588 C CA . ARG A 1 207 ? -24.413 -0.625 16.897 1.00 55.34 207 ARG A CA 1
ATOM 1589 C C . ARG A 1 207 ? -23.011 -0.982 16.454 1.00 55.34 207 ARG A C 1
ATOM 1591 O O . ARG A 1 207 ? -22.329 -0.144 15.870 1.00 55.34 207 ARG A O 1
ATOM 1598 N N . GLU A 1 208 ? -22.617 -2.213 16.753 1.00 50.59 208 GLU A N 1
ATOM 1599 C CA . GLU A 1 208 ? -21.387 -2.833 16.277 1.00 50.59 208 GLU A CA 1
ATOM 1600 C C . GLU A 1 208 ? -21.160 -2.464 14.808 1.00 50.59 208 GLU A C 1
ATOM 1602 O O . GLU A 1 208 ? -21.861 -2.938 13.913 1.00 50.59 208 GLU A O 1
ATOM 1607 N N . VAL A 1 209 ? -20.179 -1.600 14.546 1.00 50.81 209 VAL A N 1
ATOM 1608 C CA . VAL A 1 209 ? -19.600 -1.482 13.208 1.00 50.81 209 VAL A CA 1
ATOM 1609 C C . VAL A 1 209 ? -18.611 -2.634 13.119 1.00 50.81 209 VAL A C 1
ATOM 1611 O O . VAL A 1 209 ? -17.404 -2.463 13.271 1.00 50.81 209 VAL A O 1
ATOM 1614 N N . ALA A 1 210 ? -19.157 -3.846 13.016 1.00 52.28 210 ALA A N 1
ATOM 1615 C CA . ALA A 1 210 ? -18.364 -5.045 12.866 1.00 52.28 210 ALA A CA 1
ATOM 1616 C C . ALA A 1 210 ? -17.639 -4.934 11.529 1.00 52.28 210 ALA A C 1
ATOM 1618 O O . ALA A 1 210 ? -18.249 -4.908 10.457 1.00 52.28 210 ALA A O 1
ATOM 1619 N N . TRP A 1 211 ? -16.317 -4.840 11.595 1.00 53.84 211 TRP A N 1
ATOM 1620 C CA . TRP A 1 211 ? -15.511 -5.259 10.472 1.00 53.84 211 TRP A CA 1
ATOM 1621 C C . TRP A 1 211 ? -15.748 -6.763 10.288 1.00 53.84 211 TRP A C 1
ATOM 1623 O O . TRP A 1 211 ? -15.124 -7.577 10.951 1.00 53.84 211 TRP A O 1
ATOM 1633 N N . GLU A 1 212 ? -16.681 -7.120 9.416 1.00 53.44 212 GLU A N 1
ATOM 1634 C CA . GLU A 1 212 ? -16.793 -8.454 8.832 1.00 53.44 212 GLU A CA 1
ATOM 1635 C C . GLU A 1 212 ? -17.050 -8.258 7.339 1.00 53.44 212 GLU A C 1
ATOM 1637 O O . GLU A 1 212 ? -18.185 -8.081 6.904 1.00 53.44 212 GLU A O 1
ATOM 1642 N N . LYS A 1 213 ? -15.978 -8.234 6.536 1.00 60.09 213 LYS A N 1
ATOM 1643 C CA . LYS A 1 213 ? -16.122 -8.299 5.071 1.00 60.09 213 LYS A CA 1
ATOM 1644 C C . LYS A 1 213 ? -16.701 -9.651 4.638 1.00 60.09 213 LYS A C 1
ATOM 1646 O O . LYS A 1 213 ? -17.495 -9.707 3.709 1.00 60.09 213 LYS A O 1
ATOM 1651 N N . ALA A 1 214 ? -16.336 -10.711 5.360 1.00 66.44 214 ALA A N 1
ATOM 1652 C CA . ALA A 1 214 ? -16.914 -12.041 5.260 1.00 66.44 214 ALA A CA 1
ATOM 1653 C C . ALA A 1 214 ? -16.821 -12.741 6.634 1.00 66.44 214 ALA A C 1
ATOM 1655 O O . ALA A 1 214 ? -15.792 -12.608 7.307 1.00 66.44 214 ALA A O 1
ATOM 1656 N N . PRO A 1 215 ? -17.853 -13.487 7.069 1.00 72.31 215 PRO A N 1
ATOM 1657 C CA . PRO A 1 215 ? -17.792 -14.272 8.300 1.00 72.31 215 PRO A CA 1
ATOM 1658 C C . PRO A 1 215 ? -16.612 -15.253 8.283 1.00 72.31 215 PRO A C 1
ATOM 1660 O O . PRO A 1 215 ? -16.454 -16.024 7.339 1.00 72.31 215 PRO A O 1
ATOM 1663 N N . GLY A 1 216 ? -15.791 -15.241 9.335 1.00 78.19 216 GLY A N 1
ATOM 1664 C CA . GLY A 1 216 ? -14.630 -16.133 9.462 1.00 78.19 216 GLY A CA 1
ATOM 1665 C C . GLY A 1 216 ? -13.349 -15.658 8.763 1.00 78.19 216 GLY A C 1
ATOM 1666 O O . GLY A 1 216 ? -12.341 -16.359 8.835 1.00 78.19 216 GLY A O 1
ATOM 1667 N N . ALA A 1 217 ? -13.351 -14.476 8.136 1.00 83.38 2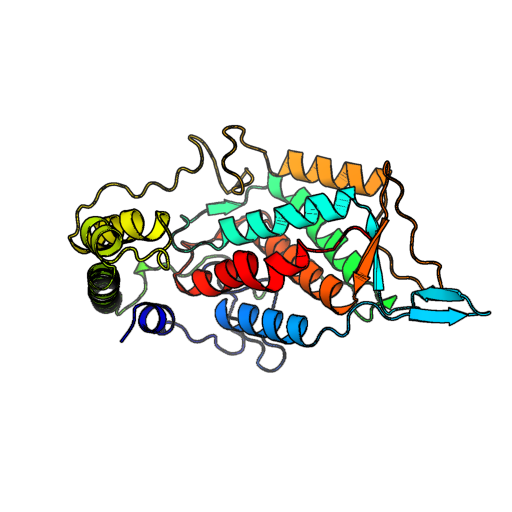17 ALA A N 1
ATOM 1668 C CA . ALA A 1 217 ? -12.137 -13.877 7.590 1.00 83.38 217 ALA A CA 1
ATOM 1669 C C . ALA A 1 217 ? -11.142 -13.515 8.708 1.00 83.38 217 ALA A C 1
ATOM 1671 O O . ALA A 1 217 ? -11.405 -12.654 9.546 1.00 83.38 217 ALA A O 1
ATOM 1672 N N . ASP A 1 218 ? -9.969 -14.142 8.684 1.00 88.75 218 ASP A N 1
ATOM 1673 C CA . ASP A 1 218 ? -8.806 -13.770 9.500 1.00 88.75 218 ASP A CA 1
ATOM 1674 C C . ASP A 1 218 ? -7.791 -12.969 8.653 1.00 88.75 218 ASP A C 1
ATOM 1676 O O . ASP A 1 218 ? -7.149 -13.571 7.789 1.00 88.75 218 ASP A O 1
ATOM 1680 N N . PRO A 1 219 ? -7.595 -11.652 8.886 1.00 89.44 219 PRO A N 1
ATOM 1681 C CA . PRO A 1 219 ? -6.606 -10.826 8.178 1.00 89.44 219 PRO A CA 1
ATOM 1682 C C . PRO A 1 219 ? -5.162 -11.312 8.257 1.00 89.44 219 PRO A C 1
ATOM 1684 O O . PRO A 1 219 ? -4.338 -10.924 7.423 1.00 89.44 219 PRO A O 1
ATOM 1687 N N . GLY A 1 220 ? -4.838 -12.101 9.285 1.00 92.56 220 GLY A N 1
ATOM 1688 C CA . GLY A 1 220 ? -3.516 -12.681 9.472 1.00 92.56 220 GLY A CA 1
ATOM 1689 C C . GLY A 1 220 ? -3.245 -13.878 8.564 1.00 92.56 220 GLY A C 1
ATOM 1690 O O . GLY A 1 220 ? -2.095 -14.299 8.463 1.00 92.56 220 GLY A O 1
ATOM 1691 N N . ARG A 1 221 ? -4.283 -14.426 7.918 1.00 93.31 221 ARG A N 1
ATOM 1692 C CA . ARG A 1 221 ? -4.219 -15.663 7.119 1.00 93.31 221 ARG A CA 1
ATOM 1693 C C . ARG A 1 221 ? -4.855 -15.554 5.743 1.00 93.31 221 ARG A C 1
ATOM 1695 O O . ARG A 1 221 ? -4.510 -16.337 4.864 1.00 93.31 221 ARG A O 1
ATOM 1702 N N . HIS A 1 222 ? -5.759 -14.602 5.554 1.00 92.62 222 HIS A N 1
ATOM 1703 C CA . HIS A 1 222 ? -6.509 -14.428 4.321 1.00 92.62 222 HIS A CA 1
ATOM 1704 C C . HIS A 1 222 ? -6.234 -13.065 3.695 1.00 92.62 222 HIS A C 1
ATOM 1706 O O . HIS A 1 222 ? -5.888 -12.094 4.382 1.00 92.62 222 HIS A O 1
ATOM 1712 N N . LEU A 1 223 ? -6.442 -12.999 2.383 1.00 90.44 223 LEU A N 1
ATOM 1713 C CA . LEU A 1 223 ? -6.636 -11.740 1.682 1.00 90.44 223 LEU A CA 1
ATOM 1714 C C . LEU A 1 223 ? -7.871 -11.030 2.247 1.00 90.44 223 LEU A C 1
ATOM 1716 O O . LEU A 1 223 ? -8.869 -11.659 2.600 1.00 90.44 223 LEU A O 1
ATOM 1720 N N . VAL A 1 224 ? -7.790 -9.706 2.358 1.00 87.06 224 VAL A N 1
ATOM 1721 C CA . VAL A 1 224 ? -8.865 -8.864 2.902 1.00 87.06 224 VAL A CA 1
ATOM 1722 C C . VAL A 1 224 ? -9.453 -7.916 1.857 1.00 87.06 224 VAL A C 1
ATOM 1724 O O . VAL A 1 224 ? -10.321 -7.096 2.182 1.00 87.06 224 VAL A O 1
ATOM 1727 N N . TRP A 1 225 ? -8.993 -7.993 0.611 1.00 80.62 225 TRP A N 1
ATOM 1728 C CA . TRP A 1 225 ? -9.593 -7.340 -0.545 1.00 80.62 225 TRP A CA 1
ATOM 1729 C C . TRP A 1 225 ? -10.742 -8.159 -1.141 1.00 80.62 225 TRP A C 1
ATOM 1731 O O . TRP A 1 225 ? -10.802 -9.377 -1.011 1.00 80.62 225 TRP A O 1
ATOM 1741 N N . GLY A 1 226 ? -11.654 -7.457 -1.816 1.00 63.78 226 GLY A N 1
ATOM 1742 C CA . GLY A 1 226 ? -12.820 -8.056 -2.463 1.00 63.78 226 GLY A CA 1
ATOM 1743 C C . GLY A 1 226 ? -14.028 -8.252 -1.542 1.00 63.78 226 GLY A C 1
ATOM 1744 O O . GLY A 1 226 ? -13.916 -8.269 -0.318 1.00 63.78 226 GLY A O 1
ATOM 1745 N N . ASP A 1 227 ? -15.190 -8.386 -2.181 1.00 58.16 227 ASP A N 1
ATOM 1746 C CA . ASP A 1 227 ? -16.483 -8.705 -1.556 1.00 58.16 227 ASP A CA 1
ATOM 1747 C C . ASP A 1 227 ? -16.846 -10.190 -1.763 1.00 58.16 227 ASP A C 1
ATOM 1749 O O . ASP A 1 227 ? -18.009 -10.587 -1.665 1.00 58.16 227 ASP A O 1
ATOM 1753 N N . SER A 1 228 ? -15.856 -11.012 -2.137 1.00 63.12 228 SER A N 1
ATOM 1754 C CA . SER A 1 228 ? -16.072 -12.434 -2.387 1.00 63.12 228 SER A CA 1
ATOM 1755 C C . SER A 1 228 ? -16.385 -13.150 -1.071 1.00 63.12 228 SER A C 1
ATOM 1757 O O . SER A 1 228 ? -15.678 -12.943 -0.084 1.00 63.12 228 SER A O 1
ATOM 1759 N N . PRO A 1 229 ? -17.402 -14.028 -1.040 1.00 64.69 229 PRO A N 1
ATOM 1760 C CA . PRO A 1 229 ? -17.639 -14.893 0.110 1.00 64.69 229 PRO A CA 1
ATOM 1761 C C . PRO A 1 229 ? -16.550 -15.968 0.271 1.00 64.69 229 PRO A C 1
ATOM 1763 O O . PRO A 1 229 ? -16.481 -16.606 1.319 1.00 64.69 229 PRO A O 1
ATOM 1766 N N . GLU A 1 230 ? -15.724 -16.197 -0.756 1.00 79.25 230 GLU A N 1
ATOM 1767 C CA . GLU A 1 230 ? -14.613 -17.146 -0.711 1.00 79.25 230 GLU A CA 1
ATOM 1768 C C . GLU A 1 230 ? -13.374 -16.484 -0.101 1.00 79.25 230 GLU A C 1
ATOM 1770 O O . GLU A 1 230 ? -12.868 -15.487 -0.616 1.00 79.25 230 GLU A O 1
ATOM 1775 N N . LEU A 1 231 ? -12.892 -17.051 1.007 1.00 86.12 231 LEU A N 1
ATOM 1776 C CA . LEU A 1 231 ? -11.675 -16.609 1.679 1.00 86.12 231 LEU A CA 1
ATOM 1777 C C . LEU A 1 231 ? -10.457 -17.188 0.955 1.00 86.12 231 LEU A C 1
ATOM 1779 O O . LEU A 1 231 ? -10.219 -18.392 1.018 1.00 86.12 231 LEU A O 1
ATOM 1783 N N . THR A 1 232 ? -9.671 -16.336 0.302 1.00 90.81 232 THR A N 1
ATOM 1784 C CA . THR A 1 232 ? -8.381 -16.740 -0.273 1.00 90.81 232 THR A CA 1
ATOM 1785 C C . THR A 1 232 ? -7.308 -16.705 0.806 1.00 90.81 232 THR A C 1
ATOM 1787 O O . THR A 1 232 ? -7.047 -15.649 1.389 1.00 90.81 232 THR A O 1
ATOM 1790 N N . GLU A 1 233 ? -6.671 -17.843 1.079 1.00 93.50 233 GLU A N 1
ATOM 1791 C CA . GLU A 1 233 ? -5.533 -17.901 1.994 1.00 93.50 233 GLU A CA 1
ATOM 1792 C C . GLU A 1 233 ? -4.286 -17.255 1.367 1.00 93.50 233 GLU A C 1
ATOM 1794 O O . GLU A 1 233 ? -4.027 -17.382 0.170 1.00 93.50 233 GLU A O 1
ATOM 1799 N N . LEU A 1 234 ? -3.464 -16.595 2.188 1.00 95.00 234 LEU A N 1
ATOM 1800 C CA . LEU A 1 234 ? -2.252 -15.901 1.726 1.00 95.00 234 LEU A CA 1
ATOM 1801 C C . LEU A 1 234 ? -1.257 -16.855 1.041 1.00 95.00 234 LEU A C 1
ATOM 1803 O O . LEU A 1 234 ? -0.588 -16.465 0.085 1.00 95.00 234 LEU A O 1
ATOM 1807 N N . LYS A 1 235 ? -1.195 -18.115 1.485 1.00 96.12 235 LYS A N 1
ATOM 1808 C CA . LYS A 1 235 ? -0.344 -19.152 0.882 1.00 96.12 235 LYS A CA 1
ATOM 1809 C C . LYS A 1 235 ? -0.804 -19.568 -0.521 1.00 96.12 235 LYS A C 1
ATOM 1811 O O . LYS A 1 235 ? 0.029 -19.861 -1.375 1.00 96.12 235 LYS A O 1
ATOM 1816 N N . ASP A 1 236 ? -2.114 -19.579 -0.767 1.00 95.12 236 ASP A N 1
ATOM 1817 C CA . ASP A 1 236 ? -2.681 -19.969 -2.061 1.00 95.12 236 ASP A CA 1
ATOM 1818 C C . ASP A 1 236 ? -2.456 -18.851 -3.086 1.00 95.12 236 ASP A C 1
ATOM 1820 O O . ASP A 1 236 ? -2.116 -19.099 -4.246 1.00 95.12 236 ASP A O 1
ATOM 1824 N N . GLU A 1 237 ? -2.536 -17.601 -2.629 1.00 94.00 237 GLU A N 1
ATOM 1825 C CA . GLU A 1 237 ? -2.150 -16.445 -3.431 1.00 94.00 237 GLU A CA 1
ATOM 1826 C C . GLU A 1 237 ? -0.646 -16.457 -3.749 1.00 94.00 237 GLU A C 1
ATOM 1828 O O . GLU A 1 237 ? -0.250 -16.249 -4.895 1.00 94.00 237 GLU A O 1
ATOM 1833 N N . ALA A 1 238 ? 0.207 -16.800 -2.776 1.00 95.81 238 ALA A N 1
ATOM 1834 C CA . ALA A 1 238 ? 1.640 -16.974 -3.022 1.00 95.81 238 ALA A CA 1
ATOM 1835 C C . ALA A 1 238 ? 1.912 -18.034 -4.102 1.00 95.81 238 ALA A C 1
ATOM 1837 O O . ALA A 1 238 ? 2.746 -17.826 -4.986 1.00 95.81 238 ALA A O 1
ATOM 1838 N N . ALA A 1 239 ? 1.197 -19.163 -4.054 1.00 95.81 239 ALA A N 1
ATOM 1839 C CA . ALA A 1 239 ? 1.308 -20.220 -5.054 1.00 95.81 239 ALA A CA 1
ATOM 1840 C C . ALA A 1 239 ? 0.899 -19.733 -6.454 1.00 95.81 239 ALA A C 1
ATOM 1842 O O . ALA A 1 239 ? 1.575 -20.063 -7.430 1.00 95.81 239 ALA A O 1
ATOM 1843 N N . THR A 1 240 ? -0.146 -18.905 -6.543 1.00 93.25 240 THR A N 1
ATOM 1844 C CA . THR A 1 240 ? -0.611 -18.290 -7.797 1.00 93.25 240 THR A CA 1
ATOM 1845 C C . THR A 1 240 ? 0.461 -17.382 -8.399 1.00 93.25 240 THR A C 1
ATOM 1847 O O . THR A 1 240 ? 0.842 -17.562 -9.556 1.00 93.25 240 THR A O 1
ATOM 1850 N N . TRP A 1 241 ? 1.055 -16.494 -7.596 1.00 94.06 241 TRP A N 1
ATOM 1851 C CA . TRP A 1 241 ? 2.171 -15.650 -8.040 1.00 94.06 241 TRP A CA 1
ATOM 1852 C C . TRP A 1 241 ? 3.374 -16.471 -8.493 1.00 94.06 241 TRP A C 1
ATOM 1854 O O . TRP A 1 241 ? 3.961 -16.207 -9.540 1.00 94.06 241 TRP A O 1
ATOM 1864 N N . ARG A 1 242 ? 3.744 -17.503 -7.729 1.00 95.25 242 ARG A N 1
ATOM 1865 C CA . ARG A 1 242 ? 4.857 -18.394 -8.084 1.00 95.25 242 ARG A CA 1
ATOM 1866 C C . ARG A 1 242 ? 4.603 -19.144 -9.391 1.00 95.25 242 ARG A C 1
ATOM 1868 O O . ARG A 1 242 ? 5.565 -19.401 -10.113 1.00 95.25 242 ARG A O 1
ATOM 1875 N N . GLU A 1 243 ? 3.358 -19.509 -9.692 1.00 93.75 243 GLU A N 1
ATOM 1876 C CA . GLU A 1 243 ? 2.989 -20.109 -10.976 1.00 93.75 243 GLU A CA 1
ATOM 1877 C C . GLU A 1 243 ? 3.195 -19.120 -12.124 1.00 93.75 243 GLU A C 1
ATOM 1879 O O . GLU A 1 243 ? 3.945 -19.433 -13.046 1.00 93.75 243 GLU A O 1
ATOM 1884 N N . HIS A 1 244 ? 2.628 -17.913 -12.028 1.00 90.81 244 HIS A N 1
ATOM 1885 C CA . HIS A 1 244 ? 2.770 -16.885 -13.065 1.00 90.81 244 HIS A CA 1
ATOM 1886 C C . HIS A 1 244 ? 4.232 -16.497 -13.305 1.00 90.81 244 HIS A C 1
ATOM 1888 O O . HIS A 1 244 ? 4.679 -16.396 -14.445 1.00 90.81 244 HIS A O 1
ATOM 1894 N N . LEU A 1 245 ? 5.029 -16.358 -12.242 1.00 91.50 245 LEU A N 1
ATOM 1895 C CA . LEU A 1 245 ? 6.460 -16.081 -12.381 1.00 91.50 245 LEU A CA 1
ATOM 1896 C C . LEU A 1 245 ? 7.227 -17.232 -13.039 1.00 91.50 245 LEU A C 1
ATOM 1898 O O . LEU A 1 245 ? 8.232 -16.993 -13.709 1.00 91.50 245 LEU A O 1
ATOM 1902 N N . ARG A 1 246 ? 6.780 -18.481 -12.864 1.00 92.31 246 ARG A N 1
ATOM 1903 C CA . ARG A 1 246 ? 7.400 -19.643 -13.509 1.00 92.31 246 ARG A CA 1
ATOM 1904 C C . ARG A 1 246 ? 7.021 -19.749 -14.982 1.00 92.31 246 ARG A C 1
ATOM 1906 O O . ARG A 1 246 ? 7.878 -20.134 -15.776 1.00 92.31 246 ARG A O 1
ATOM 1913 N N . SER A 1 247 ? 5.769 -19.461 -15.333 1.00 89.44 247 SER A N 1
ATOM 1914 C CA . SER A 1 247 ? 5.286 -19.544 -16.713 1.00 89.44 247 SER A CA 1
ATOM 1915 C C . SER A 1 247 ? 5.758 -18.364 -17.558 1.00 89.44 247 SER A C 1
ATOM 1917 O O . SER A 1 247 ? 6.232 -18.569 -18.676 1.00 89.44 247 SER A O 1
ATOM 1919 N N . ASP A 1 248 ? 5.690 -17.153 -17.004 1.00 87.88 248 ASP A N 1
ATOM 1920 C CA . ASP A 1 248 ? 5.801 -15.915 -17.780 1.00 87.88 248 ASP A CA 1
ATOM 1921 C C . ASP A 1 248 ? 7.081 -15.125 -17.472 1.00 87.88 248 ASP A C 1
ATOM 1923 O O . ASP A 1 248 ? 7.490 -14.261 -18.250 1.00 87.88 248 ASP A O 1
ATOM 1927 N N . GLY A 1 249 ? 7.755 -15.457 -16.367 1.00 89.12 249 GLY A N 1
ATOM 1928 C CA . GLY A 1 249 ? 8.994 -14.822 -15.931 1.00 89.12 249 GLY A CA 1
ATOM 1929 C C . GLY A 1 249 ? 8.792 -13.554 -15.097 1.00 89.12 249 GLY A C 1
ATOM 1930 O O . GLY A 1 249 ? 7.679 -13.100 -14.835 1.00 89.12 249 GLY A O 1
ATOM 1931 N N . LEU A 1 250 ? 9.914 -12.982 -14.656 1.00 90.94 250 LEU A N 1
ATOM 1932 C CA . LEU A 1 250 ? 9.946 -11.716 -13.921 1.00 90.94 250 LEU A CA 1
ATOM 1933 C C . LEU A 1 250 ? 9.816 -10.511 -14.871 1.00 90.94 250 LEU A C 1
ATOM 1935 O O . LEU A 1 250 ? 10.197 -10.610 -16.044 1.00 90.94 250 LEU A O 1
ATOM 1939 N N . PRO A 1 251 ? 9.360 -9.349 -14.362 1.00 91.69 251 PRO A N 1
ATOM 1940 C CA . PRO A 1 251 ? 9.514 -8.082 -15.064 1.00 91.69 251 PRO A CA 1
ATOM 1941 C C . PRO A 1 251 ? 10.963 -7.866 -15.502 1.00 91.69 251 PRO A C 1
ATOM 1943 O O . PRO A 1 251 ? 11.899 -8.219 -14.780 1.00 91.69 251 PRO A O 1
ATOM 1946 N N . ARG A 1 252 ? 11.155 -7.264 -16.677 1.00 91.12 252 ARG A N 1
ATOM 1947 C CA . ARG A 1 252 ? 12.491 -6.991 -17.215 1.00 91.12 252 ARG A CA 1
ATOM 1948 C C . ARG A 1 252 ? 12.601 -5.605 -17.822 1.00 91.12 252 ARG A C 1
ATOM 1950 O O . ARG A 1 252 ? 11.654 -5.083 -18.404 1.00 91.12 252 ARG A O 1
ATOM 1957 N N . THR A 1 253 ? 13.807 -5.070 -17.788 1.00 90.75 253 THR A N 1
ATOM 1958 C CA . THR A 1 253 ? 14.150 -3.780 -18.386 1.00 90.75 253 THR A CA 1
ATOM 1959 C C . THR A 1 253 ? 14.845 -4.012 -19.726 1.00 90.75 253 THR A C 1
ATOM 1961 O O . THR A 1 253 ? 15.815 -4.775 -19.767 1.00 90.75 253 THR A O 1
ATOM 1964 N N . PRO A 1 254 ? 14.407 -3.386 -20.833 1.00 90.12 254 PRO A N 1
ATOM 1965 C CA . PRO A 1 254 ? 15.155 -3.421 -22.084 1.00 90.12 254 PRO A CA 1
ATOM 1966 C C . PRO A 1 254 ? 16.548 -2.812 -21.895 1.00 90.12 254 PRO A C 1
ATOM 1968 O O . PRO A 1 254 ? 16.680 -1.667 -21.465 1.00 90.12 254 PRO A O 1
ATOM 1971 N N . VAL A 1 255 ? 17.595 -3.568 -22.229 1.00 91.06 255 VAL A N 1
ATOM 1972 C CA . VAL A 1 255 ? 19.001 -3.108 -22.158 1.00 91.06 255 VAL A CA 1
ATOM 1973 C C . VAL A 1 255 ? 19.525 -2.595 -23.501 1.00 91.06 255 VAL A C 1
ATOM 1975 O O . VAL A 1 255 ? 20.602 -2.010 -23.587 1.00 91.06 255 VAL A O 1
ATOM 1978 N N . ALA A 1 256 ? 18.755 -2.826 -24.561 1.00 92.19 256 ALA A N 1
ATOM 1979 C CA . ALA A 1 256 ? 19.001 -2.381 -25.920 1.00 92.19 256 ALA A CA 1
ATOM 1980 C C . ALA A 1 256 ? 17.674 -1.902 -26.533 1.00 92.19 256 ALA A C 1
ATOM 1982 O O . ALA A 1 256 ? 16.612 -2.190 -25.976 1.00 92.19 256 ALA A O 1
ATOM 1983 N N . PRO A 1 257 ? 17.706 -1.173 -27.662 1.00 92.81 257 PRO A N 1
ATOM 1984 C CA . PRO A 1 257 ? 16.484 -0.735 -28.320 1.00 92.81 257 PRO A CA 1
ATOM 1985 C C . PRO A 1 257 ? 15.645 -1.939 -28.757 1.00 92.81 257 PRO A C 1
ATOM 1987 O O . PRO A 1 257 ? 16.082 -2.749 -29.575 1.00 92.81 257 PRO A O 1
ATOM 1990 N N . GLU A 1 258 ? 14.431 -2.055 -28.226 1.00 91.38 258 GLU A N 1
ATOM 1991 C CA . GLU A 1 258 ? 13.526 -3.175 -28.496 1.00 91.38 258 GLU A CA 1
ATOM 1992 C C . GLU A 1 258 ? 12.239 -2.681 -29.175 1.00 91.38 258 GLU A C 1
ATOM 1994 O O . GLU A 1 258 ? 11.791 -1.563 -28.914 1.00 91.38 258 GLU A O 1
ATOM 1999 N N . PRO A 1 259 ? 11.621 -3.463 -30.084 1.00 88.75 259 PRO A N 1
ATOM 2000 C CA . PRO A 1 259 ? 10.272 -3.139 -30.539 1.00 88.75 259 PRO A CA 1
ATOM 2001 C C . PRO A 1 259 ? 9.323 -3.095 -29.344 1.00 88.75 259 PRO A C 1
ATOM 2003 O O . PRO A 1 259 ? 9.459 -3.888 -28.412 1.00 88.75 259 PRO A O 1
ATOM 2006 N N . GLN A 1 260 ? 8.322 -2.220 -29.409 1.00 83.62 260 GLN A N 1
ATOM 2007 C CA . GLN A 1 260 ? 7.196 -2.326 -28.495 1.00 83.62 260 GLN A CA 1
ATOM 2008 C C . GLN A 1 260 ? 6.583 -3.732 -28.633 1.00 83.62 260 GLN A C 1
ATOM 2010 O O . GLN A 1 260 ? 6.352 -4.173 -29.768 1.00 83.62 260 GLN A O 1
ATOM 2015 N N . PRO A 1 261 ? 6.342 -4.448 -27.520 1.00 83.00 261 PRO A N 1
ATOM 2016 C CA . PRO A 1 261 ? 5.652 -5.722 -27.570 1.00 83.00 261 PRO A CA 1
ATOM 2017 C C . PRO A 1 261 ? 4.310 -5.556 -28.277 1.00 83.00 261 PRO A C 1
ATOM 2019 O O . PRO A 1 261 ? 3.554 -4.629 -27.986 1.00 83.00 261 PRO A O 1
ATOM 2022 N N . GLN A 1 262 ? 4.038 -6.429 -29.243 1.00 74.31 262 GLN A N 1
ATOM 2023 C CA . GLN A 1 262 ? 2.728 -6.463 -29.877 1.00 74.31 262 GLN A CA 1
ATOM 2024 C C . GLN A 1 262 ? 1.745 -7.136 -28.933 1.00 74.31 262 GLN A C 1
ATOM 2026 O O . GLN A 1 262 ? 2.090 -8.112 -28.266 1.00 74.31 262 GLN A O 1
ATOM 2031 N N . TRP A 1 263 ? 0.516 -6.628 -28.915 1.00 70.25 263 TRP A N 1
ATOM 2032 C CA . TRP A 1 263 ? -0.576 -7.301 -28.241 1.00 70.25 263 TRP A CA 1
ATOM 2033 C C . TRP A 1 263 ? -0.750 -8.712 -28.802 1.00 70.25 263 TRP A C 1
ATOM 2035 O O . TRP A 1 263 ? -1.133 -8.888 -29.962 1.00 70.25 263 TRP A O 1
ATOM 2045 N N . ASP A 1 264 ? -0.517 -9.711 -27.963 1.00 69.44 264 ASP A N 1
ATOM 2046 C CA . ASP A 1 264 ? -0.958 -11.069 -28.209 1.00 69.44 264 ASP A CA 1
ATOM 2047 C C . ASP A 1 264 ? -2.008 -11.397 -27.136 1.00 69.44 264 ASP A C 1
ATOM 2049 O O . ASP A 1 264 ? -1.797 -11.202 -25.942 1.00 69.44 264 ASP A O 1
ATOM 2053 N N . GLY A 1 265 ? -3.210 -11.791 -27.563 1.00 67.38 265 GLY A N 1
ATOM 2054 C CA . GLY A 1 265 ? -4.334 -11.992 -26.644 1.00 67.38 265 GLY A CA 1
ATOM 2055 C C . GLY A 1 265 ? -4.181 -13.198 -25.710 1.00 67.38 265 GLY A C 1
ATOM 2056 O O . GLY A 1 265 ? -5.081 -13.431 -24.908 1.00 67.38 265 GLY A O 1
ATOM 2057 N N . ALA A 1 266 ? -3.104 -13.980 -25.836 1.00 69.25 266 ALA A N 1
ATOM 2058 C CA . ALA A 1 266 ? -2.858 -15.173 -25.033 1.00 69.25 266 ALA A CA 1
ATOM 2059 C C . ALA A 1 266 ? -1.896 -14.894 -23.867 1.00 69.25 266 ALA A C 1
ATOM 2061 O O . ALA A 1 266 ? -2.142 -15.370 -22.766 1.00 69.25 266 ALA A O 1
ATOM 2062 N N . ASN A 1 267 ? -0.850 -14.101 -24.099 1.00 67.44 267 ASN A N 1
ATOM 2063 C CA . ASN A 1 267 ? 0.237 -13.754 -23.187 1.00 67.44 267 ASN A CA 1
ATOM 2064 C C . ASN A 1 267 ? 0.657 -12.293 -23.405 1.00 67.44 267 ASN A C 1
ATOM 2066 O O . ASN A 1 267 ? 1.773 -12.009 -23.850 1.00 67.44 267 ASN A O 1
ATOM 2070 N N . PRO A 1 268 ? -0.228 -11.333 -23.115 1.00 78.88 268 PRO A N 1
ATOM 2071 C CA . PRO A 1 268 ? 0.070 -9.958 -23.439 1.00 78.88 268 PRO A CA 1
ATOM 2072 C C . PRO A 1 268 ? 1.251 -9.441 -22.628 1.00 78.88 268 PRO A C 1
ATOM 2074 O O . PRO A 1 268 ? 1.244 -9.494 -21.402 1.00 78.88 268 PRO A O 1
ATOM 2077 N N . LEU A 1 269 ? 2.255 -8.905 -23.314 1.00 85.94 269 LEU A N 1
ATOM 2078 C CA . LEU A 1 269 ? 3.331 -8.155 -22.684 1.00 85.94 269 LEU A CA 1
ATOM 2079 C C . LEU A 1 269 ? 2.936 -6.684 -22.610 1.00 85.94 269 LEU A C 1
ATOM 2081 O O . LEU A 1 269 ? 2.518 -6.082 -23.599 1.00 85.94 269 LEU A O 1
ATOM 2085 N N . LEU A 1 270 ? 3.098 -6.103 -21.432 1.00 86.50 270 LEU A N 1
ATOM 2086 C CA . LEU A 1 270 ? 2.803 -4.704 -21.164 1.00 86.50 270 LEU A CA 1
ATOM 2087 C C . LEU A 1 270 ? 4.099 -3.928 -20.996 1.00 86.50 270 LEU A C 1
ATOM 2089 O O . LEU A 1 270 ? 5.114 -4.474 -20.571 1.00 86.50 270 LEU A O 1
ATOM 2093 N N . VAL A 1 271 ? 4.046 -2.638 -21.316 1.00 87.94 271 VAL A N 1
ATOM 2094 C CA . VAL A 1 271 ? 5.155 -1.709 -21.110 1.00 87.94 271 VAL A CA 1
ATOM 2095 C C . VAL A 1 271 ? 4.741 -0.685 -20.068 1.00 87.94 271 VAL A C 1
ATOM 2097 O O . VAL A 1 271 ? 3.713 -0.023 -20.203 1.00 87.94 271 VAL A O 1
ATOM 2100 N N . MET A 1 272 ? 5.567 -0.537 -19.043 1.00 87.94 272 MET A N 1
ATOM 2101 C CA . MET A 1 272 ? 5.395 0.420 -17.962 1.00 87.94 272 MET A CA 1
ATOM 2102 C C . MET A 1 272 ? 6.558 1.414 -17.978 1.00 87.94 272 MET A C 1
ATOM 2104 O O . MET A 1 272 ? 7.706 1.023 -18.190 1.00 87.94 272 MET A O 1
ATOM 2108 N N . SER A 1 273 ? 6.282 2.702 -17.758 1.00 88.69 273 SER A N 1
ATOM 2109 C CA . SER A 1 273 ? 7.346 3.696 -17.579 1.00 88.69 273 SER A CA 1
ATOM 2110 C C . SER A 1 273 ? 8.182 3.359 -16.343 1.00 88.69 273 SER A C 1
ATOM 2112 O O . SER A 1 273 ? 7.679 2.791 -15.368 1.00 88.69 273 SER A O 1
ATOM 2114 N N . LYS A 1 274 ? 9.453 3.762 -16.351 1.00 88.56 274 LYS A N 1
ATOM 2115 C CA . LYS A 1 274 ? 10.345 3.605 -15.195 1.00 88.56 274 LYS A CA 1
ATOM 2116 C C . LYS A 1 274 ? 9.765 4.214 -13.908 1.00 88.56 274 LYS A C 1
ATOM 2118 O O . LYS A 1 274 ? 9.866 3.622 -12.841 1.00 88.56 274 LYS A O 1
ATOM 2123 N N . THR A 1 275 ? 9.129 5.383 -13.977 1.00 89.38 275 THR A N 1
ATOM 2124 C CA . THR A 1 275 ? 8.539 6.016 -12.783 1.00 89.38 275 THR A CA 1
ATOM 2125 C C . THR A 1 275 ? 7.423 5.159 -12.190 1.00 89.38 275 THR A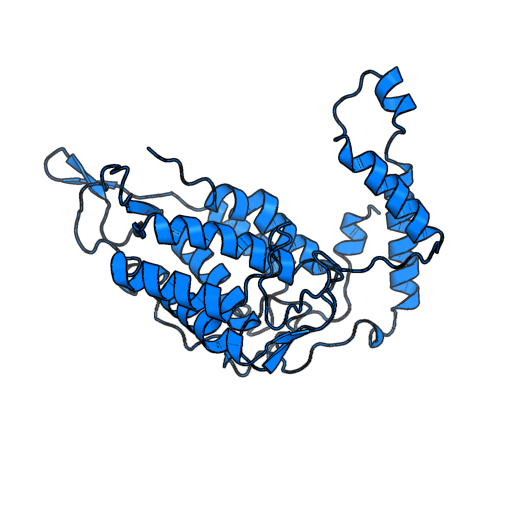 C 1
ATOM 2127 O O . THR A 1 275 ? 7.371 4.952 -10.977 1.00 89.38 275 THR A O 1
ATOM 2130 N N . ARG A 1 276 ? 6.537 4.630 -13.043 1.00 88.81 276 ARG A N 1
ATOM 2131 C CA . ARG A 1 276 ? 5.423 3.780 -12.610 1.00 88.81 276 ARG A CA 1
ATOM 2132 C C . ARG A 1 276 ? 5.912 2.451 -12.045 1.00 88.81 276 ARG A C 1
ATOM 2134 O O . ARG A 1 276 ? 5.346 2.003 -11.051 1.00 88.81 276 ARG A O 1
ATOM 2141 N N . SER A 1 277 ? 6.965 1.857 -12.616 1.00 89.81 277 SER A N 1
ATOM 2142 C CA . SER A 1 277 ? 7.530 0.606 -12.090 1.00 89.81 277 SER A CA 1
ATOM 2143 C C . SER A 1 277 ? 8.088 0.792 -10.682 1.00 89.81 277 SER A C 1
ATOM 2145 O O . SER A 1 277 ? 7.810 -0.025 -9.809 1.00 89.81 277 SER A O 1
ATOM 2147 N N . LEU A 1 278 ? 8.774 1.910 -10.423 1.00 90.81 278 LEU A N 1
ATOM 2148 C CA . LEU A 1 278 ? 9.286 2.243 -9.091 1.00 90.81 278 LEU A CA 1
ATOM 2149 C C . LEU A 1 278 ? 8.160 2.485 -8.075 1.00 90.81 278 LEU A C 1
ATOM 2151 O O . LEU A 1 278 ? 8.244 2.003 -6.948 1.00 90.81 278 LEU A O 1
ATOM 2155 N N . LEU A 1 279 ? 7.081 3.176 -8.462 1.00 90.75 279 LEU A N 1
ATOM 2156 C CA . LEU A 1 279 ? 5.919 3.364 -7.583 1.00 90.75 279 LEU A CA 1
ATOM 2157 C C . LEU A 1 279 ? 5.238 2.030 -7.246 1.00 90.75 279 LEU A C 1
ATOM 2159 O O . LEU A 1 279 ? 4.906 1.784 -6.088 1.00 90.75 279 LEU A O 1
ATOM 2163 N N . TYR A 1 280 ? 5.075 1.140 -8.228 1.00 90.94 280 TYR A N 1
ATOM 2164 C CA . TYR A 1 280 ? 4.550 -0.203 -7.981 1.00 90.94 280 TYR A CA 1
ATOM 2165 C C . TYR A 1 280 ? 5.467 -1.040 -7.092 1.00 90.94 280 TYR A C 1
ATOM 2167 O O . TYR A 1 280 ? 4.974 -1.752 -6.220 1.00 90.94 280 TYR A O 1
ATOM 2175 N N . ALA A 1 281 ? 6.783 -0.939 -7.277 1.00 92.38 281 ALA A N 1
ATOM 2176 C CA . ALA A 1 281 ? 7.745 -1.613 -6.418 1.00 92.38 281 ALA A CA 1
ATOM 2177 C C . ALA A 1 281 ? 7.613 -1.161 -4.957 1.00 92.38 281 ALA A C 1
ATOM 2179 O O . ALA A 1 281 ? 7.724 -1.981 -4.050 1.00 92.38 281 ALA A O 1
ATOM 2180 N N . GLU A 1 282 ? 7.351 0.123 -4.708 1.00 93.31 282 GLU A N 1
ATOM 2181 C CA . GLU A 1 282 ? 7.123 0.635 -3.352 1.00 93.31 282 GLU A CA 1
ATOM 2182 C C . GLU A 1 282 ? 5.805 0.135 -2.745 1.00 93.31 282 GLU A C 1
ATOM 2184 O O . GLU A 1 282 ? 5.764 -0.187 -1.558 1.00 93.31 282 GLU A O 1
ATOM 2189 N N . VAL A 1 283 ? 4.743 0.026 -3.548 1.00 93.69 283 VAL A N 1
ATOM 2190 C CA . VAL A 1 283 ? 3.462 -0.563 -3.121 1.00 93.69 283 VAL A CA 1
ATOM 2191 C C . VAL A 1 283 ? 3.630 -2.043 -2.762 1.00 93.69 283 VAL A C 1
ATOM 2193 O O . VAL A 1 283 ? 3.141 -2.482 -1.721 1.00 93.69 283 VAL A O 1
ATOM 2196 N N . LEU A 1 284 ? 4.344 -2.803 -3.597 1.00 95.31 284 LEU A N 1
ATOM 2197 C CA . LEU A 1 284 ? 4.641 -4.216 -3.358 1.00 95.31 284 LEU A CA 1
ATOM 2198 C C . LEU A 1 284 ? 5.491 -4.408 -2.100 1.00 95.31 284 LEU A C 1
ATOM 2200 O O . LEU A 1 284 ? 5.161 -5.253 -1.275 1.00 95.31 284 LEU A O 1
ATOM 2204 N N . ASP A 1 285 ? 6.530 -3.593 -1.910 1.00 95.94 285 ASP A N 1
ATOM 2205 C CA . ASP A 1 285 ? 7.361 -3.632 -0.704 1.00 95.94 285 ASP A CA 1
ATOM 2206 C C . ASP A 1 285 ? 6.587 -3.268 0.559 1.00 95.94 285 ASP A C 1
ATOM 2208 O O . ASP A 1 285 ? 6.819 -3.854 1.615 1.00 95.94 285 ASP A O 1
ATOM 2212 N N . GLU A 1 286 ? 5.684 -2.288 0.480 1.00 96.62 286 GLU A N 1
ATOM 2213 C CA . GLU A 1 286 ? 4.832 -1.931 1.611 1.00 96.62 286 GLU A CA 1
ATOM 2214 C C . GLU A 1 286 ? 3.911 -3.091 1.988 1.00 96.62 286 GLU A C 1
ATOM 2216 O O . GLU A 1 286 ? 3.784 -3.418 3.171 1.00 96.62 286 GLU A O 1
ATOM 2221 N N . LEU A 1 287 ? 3.311 -3.762 1.001 1.00 96.31 287 LEU A N 1
ATOM 2222 C CA . LEU A 1 287 ? 2.498 -4.938 1.276 1.00 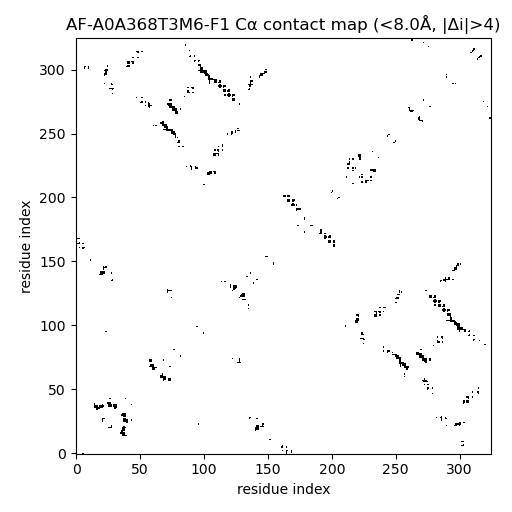96.31 287 LEU A CA 1
ATOM 2223 C C . LEU A 1 287 ? 3.352 -6.104 1.800 1.00 96.31 287 LEU A C 1
ATOM 2225 O O . LEU A 1 287 ? 2.973 -6.718 2.795 1.00 96.31 287 LEU A O 1
ATOM 2229 N N . ALA A 1 288 ? 4.526 -6.359 1.220 1.00 97.25 288 ALA A N 1
ATOM 2230 C CA . ALA A 1 288 ? 5.473 -7.366 1.700 1.00 97.25 288 ALA A CA 1
ATOM 2231 C C . ALA A 1 288 ? 5.894 -7.106 3.157 1.00 97.25 288 ALA A C 1
ATOM 2233 O O . ALA A 1 288 ? 5.855 -7.997 4.000 1.00 97.25 288 ALA A O 1
ATOM 2234 N N . ALA A 1 289 ? 6.229 -5.862 3.507 1.00 96.56 289 ALA A N 1
ATOM 2235 C CA . ALA A 1 289 ? 6.588 -5.490 4.874 1.00 96.56 289 ALA A CA 1
ATOM 2236 C C . ALA A 1 289 ? 5.442 -5.735 5.868 1.00 96.56 289 ALA A C 1
ATOM 2238 O O . ALA A 1 289 ? 5.683 -6.174 7.000 1.00 96.56 289 ALA A O 1
ATOM 2239 N N . ARG A 1 290 ? 4.201 -5.461 5.445 1.00 95.25 290 ARG A N 1
ATOM 2240 C CA . ARG A 1 290 ? 2.994 -5.680 6.250 1.00 95.25 290 ARG A CA 1
ATOM 2241 C C . ARG A 1 290 ? 2.638 -7.149 6.392 1.00 95.25 290 ARG A C 1
ATOM 2243 O O . ARG A 1 290 ? 2.161 -7.506 7.458 1.00 95.25 290 ARG A O 1
ATOM 2250 N N . LEU A 1 291 ? 2.877 -7.962 5.364 1.00 96.19 291 LEU A N 1
ATOM 2251 C CA . LEU A 1 291 ? 2.614 -9.405 5.330 1.00 96.19 291 LEU A CA 1
ATOM 2252 C C . LEU A 1 291 ? 3.750 -10.255 5.915 1.00 96.19 291 LEU A C 1
ATOM 2254 O O . LEU A 1 291 ? 3.672 -11.481 5.909 1.00 96.19 291 LEU A O 1
ATOM 2258 N N . TYR A 1 292 ? 4.807 -9.635 6.429 1.00 96.50 292 TYR A N 1
ATOM 2259 C CA . TYR A 1 292 ? 5.900 -10.381 7.031 1.00 96.50 292 TYR A CA 1
ATOM 2260 C C . TYR A 1 292 ? 5.421 -11.155 8.281 1.00 96.50 292 TYR A C 1
ATOM 2262 O O . TYR A 1 292 ? 4.769 -10.557 9.144 1.00 96.50 292 TYR A O 1
ATOM 2270 N N . PRO A 1 293 ? 5.755 -12.451 8.432 1.00 96.31 293 PRO A N 1
ATOM 2271 C CA . PRO A 1 293 ? 5.323 -13.263 9.569 1.00 96.31 293 PRO A CA 1
ATOM 2272 C C . PRO A 1 293 ? 5.607 -12.634 10.935 1.00 96.31 293 PRO A C 1
ATOM 2274 O O . PRO A 1 293 ? 6.679 -12.076 11.188 1.00 96.31 293 PRO A O 1
ATOM 2277 N N . GLY A 1 294 ? 4.626 -12.720 11.833 1.00 94.06 294 GLY A N 1
ATOM 2278 C CA . GLY A 1 294 ? 4.690 -12.141 13.173 1.00 94.06 294 GLY A CA 1
ATOM 2279 C C . GLY A 1 294 ? 4.559 -10.616 13.214 1.00 94.06 294 GLY A C 1
ATOM 2280 O O . GLY A 1 294 ? 4.618 -10.036 14.301 1.00 94.06 294 GLY A O 1
ATOM 2281 N N . ARG A 1 295 ? 4.368 -9.939 12.071 1.00 93.00 295 ARG A N 1
ATOM 2282 C CA . ARG A 1 295 ? 4.078 -8.503 12.042 1.00 93.00 295 ARG A CA 1
ATOM 2283 C C . ARG A 1 295 ? 2.720 -8.248 12.687 1.00 93.00 295 ARG A C 1
ATOM 2285 O O . ARG A 1 295 ? 1.710 -8.805 12.267 1.00 93.00 295 ARG A O 1
ATOM 2292 N N . SER A 1 296 ? 2.707 -7.383 13.694 1.00 91.81 296 SER A N 1
ATOM 2293 C CA . SER A 1 296 ? 1.480 -6.876 14.300 1.00 91.81 296 SER A CA 1
ATOM 2294 C C . SER A 1 296 ? 1.108 -5.550 13.652 1.00 91.81 296 SER A C 1
ATOM 2296 O O . SER A 1 296 ? 1.923 -4.625 13.629 1.00 91.81 296 SER A O 1
ATOM 2298 N N . SER A 1 297 ? -0.111 -5.450 13.131 1.00 84.88 297 SER A N 1
ATOM 2299 C CA . SER A 1 297 ? -0.730 -4.158 12.858 1.00 84.88 297 SER A CA 1
ATOM 2300 C C . SER A 1 297 ? -1.647 -3.819 14.025 1.00 84.88 297 SER A C 1
ATOM 2302 O O . SER A 1 297 ? -2.536 -4.600 14.364 1.00 84.88 297 SER A O 1
ATOM 2304 N N . GLY A 1 298 ? -1.459 -2.653 14.645 1.00 87.25 298 GLY A N 1
ATOM 2305 C CA . GLY A 1 298 ? -2.479 -2.065 15.512 1.00 87.25 298 GLY A CA 1
ATOM 2306 C C . GLY A 1 298 ? -3.746 -1.700 14.734 1.00 87.25 298 GLY A C 1
ATOM 2307 O O . GLY A 1 298 ? -3.864 -1.972 13.539 1.00 87.25 298 GLY A O 1
ATOM 2308 N N . MET A 1 299 ? -4.694 -1.052 15.412 1.00 89.19 299 MET A N 1
ATOM 2309 C CA . MET A 1 299 ? -5.828 -0.451 14.713 1.00 89.19 299 MET A CA 1
ATOM 2310 C C . MET A 1 299 ? -5.322 0.672 13.810 1.00 89.19 299 MET A C 1
ATOM 2312 O O . MET A 1 299 ? -4.665 1.585 14.303 1.00 89.19 299 MET A O 1
ATOM 2316 N N . ILE A 1 300 ? -5.625 0.615 12.513 1.00 88.44 300 ILE A N 1
ATOM 2317 C CA . ILE A 1 300 ? -5.170 1.654 11.584 1.00 88.44 300 ILE A CA 1
ATOM 2318 C C . ILE A 1 300 ? -5.864 2.977 11.902 1.00 88.44 300 ILE A C 1
ATOM 2320 O O . ILE A 1 300 ? -7.091 3.037 12.041 1.00 88.44 300 ILE A O 1
ATOM 2324 N N . HIS A 1 301 ? -5.064 4.031 12.014 1.00 84.12 301 HIS A N 1
ATOM 2325 C CA . HIS A 1 301 ? -5.523 5.365 12.366 1.00 84.12 301 HIS A CA 1
ATOM 2326 C C . HIS A 1 301 ? -6.165 6.096 11.174 1.00 84.12 301 HIS A C 1
ATOM 2328 O O . HIS A 1 301 ? -6.119 5.648 10.026 1.00 84.12 301 HIS A O 1
ATOM 2334 N N . TYR A 1 302 ? -6.830 7.220 11.460 1.00 81.69 302 TYR A N 1
ATOM 2335 C CA . TYR A 1 302 ? -7.584 7.993 10.466 1.00 81.69 302 TYR A CA 1
ATOM 2336 C C . TYR A 1 302 ? -6.716 8.587 9.352 1.00 81.69 302 TYR A C 1
ATOM 2338 O O . TYR A 1 302 ? -7.204 8.782 8.241 1.00 81.69 302 TYR A O 1
ATOM 2346 N N . ASP A 1 303 ? -5.432 8.812 9.612 1.00 78.50 303 ASP A N 1
ATOM 2347 C CA . ASP A 1 303 ? -4.443 9.256 8.630 1.00 78.50 303 ASP A CA 1
ATOM 2348 C C . ASP A 1 303 ? -4.232 8.249 7.483 1.00 78.50 303 ASP A C 1
ATOM 2350 O O . ASP A 1 303 ? -3.888 8.658 6.370 1.00 78.50 303 ASP A O 1
ATOM 2354 N N . GLY A 1 304 ? -4.554 6.965 7.693 1.00 85.19 304 GLY A N 1
ATOM 2355 C CA . GLY A 1 304 ? -4.635 5.952 6.632 1.00 85.19 304 GLY A CA 1
ATOM 2356 C C . GLY A 1 304 ? -5.608 6.319 5.500 1.00 85.19 304 GLY A C 1
ATOM 2357 O O . GLY A 1 304 ? -5.453 5.853 4.368 1.00 85.19 304 GLY A O 1
ATOM 2358 N N . TYR A 1 305 ? -6.568 7.223 5.749 1.00 84.81 305 TYR A N 1
ATOM 2359 C CA . TYR A 1 305 ? -7.477 7.755 4.727 1.00 84.81 305 TYR A CA 1
ATOM 2360 C C . TYR A 1 305 ? -6.733 8.366 3.528 1.00 84.81 305 TYR A C 1
ATOM 2362 O O . TYR A 1 305 ? -7.141 8.194 2.381 1.00 84.81 305 TYR A O 1
ATOM 2370 N N . TRP A 1 306 ? -5.615 9.056 3.760 1.00 85.75 306 TRP A N 1
ATOM 2371 C CA . TRP A 1 306 ? -4.878 9.707 2.674 1.00 85.75 306 TRP A CA 1
ATOM 2372 C C . TRP A 1 306 ? -4.226 8.696 1.735 1.00 85.75 306 TRP A C 1
ATOM 2374 O O . TRP A 1 306 ? -4.271 8.866 0.515 1.00 85.75 306 TRP A O 1
ATOM 2384 N N . LEU A 1 307 ? -3.684 7.614 2.297 1.00 88.25 307 LEU A N 1
ATOM 2385 C CA . LEU A 1 307 ? -3.098 6.536 1.511 1.00 88.25 307 LEU A CA 1
ATOM 2386 C C . LEU A 1 307 ? -4.174 5.759 0.743 1.00 88.25 307 LEU A C 1
ATOM 2388 O O . LEU A 1 307 ? -4.035 5.561 -0.462 1.00 88.25 307 LEU A O 1
ATOM 2392 N N . THR A 1 308 ? -5.268 5.379 1.410 1.00 86.19 308 THR A N 1
ATOM 2393 C CA . THR A 1 308 ? -6.405 4.697 0.760 1.00 86.19 308 THR A CA 1
ATOM 2394 C C . THR A 1 308 ? -6.978 5.521 -0.392 1.00 86.19 308 THR A C 1
ATOM 2396 O O . THR A 1 308 ? -7.107 5.026 -1.512 1.00 86.19 308 THR A O 1
ATOM 2399 N N . ARG A 1 309 ? -7.198 6.826 -0.193 1.00 84.69 309 ARG A N 1
ATOM 2400 C CA . ARG A 1 309 ? -7.636 7.742 -1.257 1.00 84.69 309 ARG A CA 1
ATOM 2401 C C . ARG A 1 309 ? -6.672 7.761 -2.448 1.00 84.69 309 ARG A C 1
ATOM 2403 O O . ARG A 1 309 ? -7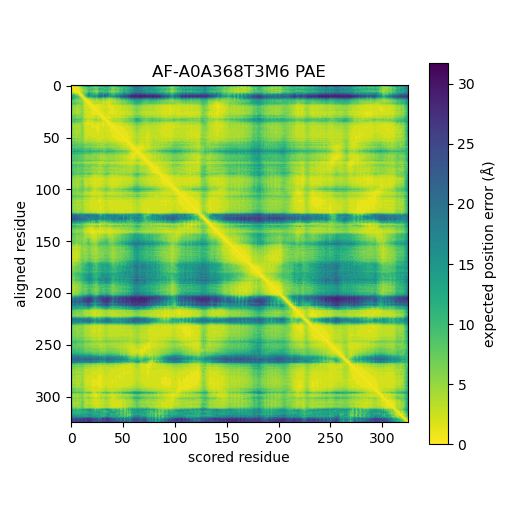.127 7.693 -3.596 1.00 84.69 309 ARG A O 1
ATOM 2410 N N . ALA A 1 310 ? -5.364 7.844 -2.195 1.00 86.00 310 ALA A N 1
ATOM 2411 C CA . ALA A 1 310 ? -4.344 7.845 -3.244 1.00 86.00 310 ALA A CA 1
ATOM 2412 C C . ALA A 1 310 ? -4.318 6.527 -4.041 1.00 86.00 310 ALA A C 1
ATOM 2414 O O . ALA A 1 310 ? -4.189 6.555 -5.268 1.00 86.00 310 ALA A O 1
ATOM 2415 N N . LEU A 1 311 ? -4.511 5.385 -3.373 1.00 84.75 311 LEU A N 1
ATOM 2416 C CA . LEU A 1 311 ? -4.613 4.065 -4.006 1.00 84.75 311 LEU A CA 1
ATOM 2417 C C . LEU A 1 311 ? -5.919 3.913 -4.816 1.00 84.75 311 LEU A C 1
ATOM 2419 O O . LEU A 1 311 ? -5.915 3.415 -5.943 1.00 84.75 311 LEU A O 1
ATOM 2423 N N . GLN A 1 312 ? -7.050 4.391 -4.296 1.00 79.75 312 GLN A N 1
ATOM 2424 C CA . GLN A 1 312 ? -8.360 4.189 -4.924 1.00 79.75 312 GLN A CA 1
ATOM 2425 C C . GLN A 1 312 ? -8.658 5.130 -6.097 1.00 79.75 312 GLN A C 1
ATOM 2427 O O . GLN A 1 312 ? -9.294 4.706 -7.063 1.00 79.75 312 GLN A O 1
ATOM 2432 N N . SER A 1 313 ? -8.245 6.396 -6.014 1.00 64.12 313 SER A N 1
ATOM 2433 C CA . SER A 1 313 ? -8.723 7.465 -6.913 1.00 64.12 313 SER A CA 1
ATOM 2434 C C . SER A 1 313 ? -7.622 8.346 -7.513 1.00 64.12 313 SER A C 1
ATOM 2436 O O . SER A 1 313 ? -7.912 9.158 -8.387 1.00 64.12 313 SER A O 1
ATOM 2438 N N . GLY A 1 314 ? -6.373 8.188 -7.060 1.00 66.31 314 GLY A N 1
ATOM 2439 C CA . GLY A 1 314 ? -5.204 8.908 -7.569 1.00 66.31 314 GLY A CA 1
ATOM 2440 C C . GLY A 1 314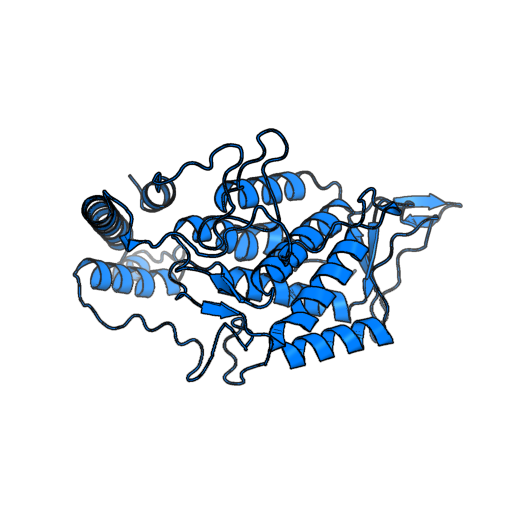 ? -4.248 7.981 -8.316 1.00 66.31 314 GLY A C 1
ATOM 2441 O O . GLY A 1 314 ? -4.628 7.333 -9.290 1.00 66.31 314 GLY A O 1
ATOM 2442 N N . VAL A 1 315 ? -3.007 7.895 -7.829 1.00 64.69 315 VAL A N 1
ATOM 2443 C CA . VAL A 1 315 ? -1.935 7.077 -8.419 1.00 64.69 315 VAL A CA 1
ATOM 2444 C C . VAL A 1 315 ? -2.400 5.649 -8.689 1.00 64.69 315 VAL A C 1
ATOM 2446 O O . VAL A 1 315 ? -2.186 5.145 -9.783 1.00 64.69 315 VAL A O 1
ATOM 2449 N N . GLY A 1 316 ? -3.100 5.003 -7.753 1.00 61.47 316 GLY A N 1
ATOM 2450 C CA . GLY A 1 316 ? -3.525 3.619 -7.967 1.00 61.47 316 GLY A CA 1
ATOM 2451 C C . GLY A 1 316 ? -4.602 3.450 -9.051 1.00 61.47 316 GLY A C 1
ATOM 2452 O O . GLY A 1 316 ? -4.611 2.447 -9.760 1.00 61.47 316 GLY A O 1
ATOM 2453 N N . TYR A 1 317 ? -5.486 4.431 -9.269 1.00 60.91 317 TYR A N 1
ATOM 2454 C CA . TYR A 1 317 ? -6.429 4.385 -10.400 1.00 60.91 317 TYR A CA 1
ATOM 2455 C C . TYR A 1 317 ? -5.698 4.445 -11.744 1.00 60.91 317 TYR A C 1
ATOM 2457 O O . TYR A 1 317 ? -5.944 3.633 -12.631 1.00 60.91 317 TYR A O 1
ATOM 2465 N N . GLU A 1 318 ? -4.740 5.354 -11.868 1.00 62.03 318 GLU A N 1
ATOM 2466 C CA . GLU A 1 318 ? -3.986 5.541 -13.107 1.00 62.03 318 GLU A CA 1
ATOM 2467 C C . GLU A 1 318 ? -2.963 4.425 -13.365 1.00 62.03 318 GLU A C 1
ATOM 2469 O O . GLU A 1 318 ? -2.697 4.060 -14.511 1.00 62.03 318 GLU A O 1
ATOM 2474 N N . LEU A 1 319 ? -2.416 3.830 -12.303 1.00 58.84 319 LEU A N 1
ATOM 2475 C CA . LEU A 1 319 ? -1.586 2.629 -12.385 1.00 58.84 319 LEU A CA 1
ATOM 2476 C C . LEU A 1 319 ? -2.391 1.407 -12.876 1.00 58.84 319 LEU A C 1
ATOM 2478 O O . LEU A 1 319 ? -1.867 0.602 -13.649 1.00 58.84 319 LEU A O 1
ATOM 2482 N N . ARG A 1 320 ? -3.677 1.305 -12.500 1.00 64.19 320 ARG A N 1
ATOM 2483 C CA . ARG A 1 320 ? -4.638 0.320 -13.043 1.00 64.19 320 ARG A CA 1
ATOM 2484 C C . ARG A 1 320 ? -5.088 0.639 -14.476 1.00 64.19 320 ARG A C 1
ATOM 2486 O O . ARG A 1 320 ? -5.600 -0.236 -15.165 1.00 64.19 320 ARG A O 1
ATOM 2493 N N . GLY A 1 321 ? -4.910 1.882 -14.917 1.00 53.78 321 GLY A N 1
ATOM 2494 C CA . GLY A 1 321 ? -5.279 2.383 -16.239 1.00 53.78 321 GLY A CA 1
ATOM 2495 C C . GLY A 1 321 ? -4.172 2.275 -17.291 1.00 53.78 321 GLY A C 1
ATOM 2496 O O . GLY A 1 321 ? -4.046 3.185 -18.111 1.00 53.78 321 GLY A O 1
ATOM 2497 N N . LEU A 1 322 ? -3.347 1.216 -17.300 1.00 52.66 322 LEU A N 1
ATOM 2498 C CA . LEU A 1 322 ? -2.493 0.968 -18.467 1.00 52.66 322 LEU A CA 1
ATOM 2499 C C . LEU A 1 322 ? -3.387 0.511 -19.619 1.00 52.66 322 LEU A C 1
ATOM 2501 O O . LEU A 1 322 ? -3.891 -0.609 -19.647 1.00 52.66 322 LEU A O 1
ATOM 2505 N N . TYR A 1 323 ? -3.628 1.435 -20.545 1.00 39.53 323 TYR A N 1
ATOM 2506 C CA . TYR A 1 323 ? -4.381 1.183 -21.760 1.00 39.53 323 TYR A CA 1
ATOM 2507 C C . TYR A 1 323 ? -3.732 0.042 -22.546 1.00 39.53 323 TYR A C 1
ATOM 2509 O O . TYR A 1 323 ? -2.544 0.086 -22.869 1.00 39.53 323 TYR A O 1
ATOM 2517 N N . TRP A 1 324 ? -4.543 -0.962 -22.876 1.00 38.00 324 TRP A N 1
ATOM 2518 C CA . TRP A 1 324 ? -4.287 -1.828 -24.016 1.00 38.00 324 TRP A CA 1
ATOM 2519 C C . TRP A 1 324 ? -4.228 -0.925 -25.258 1.00 38.00 324 TRP A C 1
ATOM 2521 O O . TRP A 1 324 ? -5.214 -0.246 -25.561 1.00 38.00 324 TRP A O 1
ATOM 2531 N N . PHE A 1 325 ? -3.075 -0.865 -25.920 1.00 35.00 325 PHE A N 1
ATOM 2532 C CA . PHE A 1 325 ? -2.929 -0.221 -27.226 1.00 35.00 325 PHE A CA 1
ATOM 2533 C C . PHE A 1 325 ? -2.933 -1.283 -28.322 1.00 35.00 325 PHE A C 1
ATOM 2535 O O . PHE A 1 325 ? -2.218 -2.297 -28.150 1.00 35.00 325 PHE A O 1
#

Secondary structure (DSSP, 8-state):
--HHHHHH---S-PPPTT--B-TTTEEEEEE-TTT--EEEHHHHHHHHHHHHHT-----EEEETTEEEEPTTSEEEEEHHHHHHHHHHHHHHHHHHSTTPPPEE--GGGHHHHHHHHHHHHHHT-GGGT------GGG-TTB-SSPPPGGG-TTHHHHHHHHHHHHHHHHHTSPPHHHHHHHT---S-TTHHHHHHHHHHHHTT--------SSTT--TTTB---SS-SS--BHHHHHHHHHHHHHHH---B--SS-BPPPP--SSS-EEEEEHHHHHHHHHHHHHHHHHTSTTPEE-PPPTTHHHHHHHHHHSHHHHHH-----

Foldseek 3Di:
DALVVLLVPPPQDDWAQLAFAALQFALQLDADPPRNTTHGLQNLLVVLQVLLVVFPWFDWDDDPNDTFGDFLFWKKDWPLVLVVLLCLLLLLLLSQPFQPAKAAAAPLLALVLVLLLVLLCQLQDVSNVHDRDPQSLPDPRHDLDHDALVVRPCSVVSVLVSLVNLLVNLVPDDAPVVCVVVVPPPDDPVSNVVSVVSNCVSVVVPDPPDPPLEPPDHSNFFRRGDSDNDTHGSNNVSVSSVVCCVVQNHIHTHNHTHHDFDQDPPIGMAMTGSSLSNSSSSSSSSVSSCNHHSRMHHRRHSSSVSNSCSCPPNSVVVSSPRDDD